Protein AF-U6DX39-F1 (afdb_monomer_lite)

InterPro domains:
  IPR004281 Interleukin-12 alpha [PF03039] (1-184)
  IPR009079 Four-helical cytokine-like, core [G3DSA:1.20.1250.10] (7-184)
  IPR009079 Four-helical cytokine-like, core [SSF47266] (7-184)
  IPR050676 Interleukin-12 [PTHR48485] (1-184)

Radius of gyration: 17.4 Å; chains: 1; bounding box: 38×33×53 Å

Sequence (184 aa):
QCLNHSQNLLRAVSSTLQKAQQTLELYSCTSEEIDHEDITKDKTSTVEACLPLELTMNESCLASREISLITNGSCLASRKASFMTTLCLSSIYEDLKMYQVEFKAMNAKLLMDPKRQIFLDQSMLTAIDDLLQALNFNSVTVPQTSSLEEPDFYKTKIKLCILLHAFRIRAVTIDRMMSYLNSS

Foldseek 3Di:
DLLVLLVLLLVLLVVQLVLLCVLVVVAQLDPVRADLDQPCPPPFPLVLLLDDPVRCPPVPRDDDDDDDDDDPQAVPPPPDQDSSNLSNLVRLLVSLVVLLVLLVVLQVLLVVPPVNSDHRDVSNSVSSVVSNVRRPDDDDDDDDDDPPDDDPNSVSSNVVSSSSVNVSVSSVSSSVSSVVSVVD

Organism: Neovison vison (NCBI:txid452646)

Secondary structure (DSSP, 8-state):
-HHHHHHHHHHHHHHHHHHHHHH-TTS--STTTS----TTTTT--HHHHT--GGG--SGGG----------TTSGGGSTT--HHHHHHHHHHHHHHHHHHHHHHHHHHHHHT-TT------HHHHHHHHHHHHHH-----------------HHHHHHHHHHHHHHHHHHHHHHHHHHHHHHH-

Structure (mmCIF, N/CA/C/O backbone):
data_AF-U6DX39-F1
#
_entry.id   AF-U6DX39-F1
#
loop_
_atom_site.group_PDB
_atom_site.id
_atom_site.type_symbol
_atom_site.label_atom_id
_atom_site.label_alt_id
_atom_site.label_comp_id
_atom_site.label_asym_id
_atom_site.label_entity_id
_atom_site.label_seq_id
_atom_site.pdbx_PDB_ins_code
_atom_site.Cartn_x
_atom_site.Cartn_y
_atom_site.Cartn_z
_atom_site.occupancy
_atom_site.B_iso_or_equiv
_atom_site.auth_seq_id
_atom_site.auth_comp_id
_atom_site.auth_asym_id
_atom_site.auth_atom_id
_atom_site.pdbx_PDB_model_num
ATOM 1 N N . GLN A 1 1 ? 18.066 -0.831 -6.770 1.00 77.69 1 GLN A N 1
ATOM 2 C CA . GLN A 1 1 ? 17.519 -0.071 -5.619 1.00 77.69 1 GLN A CA 1
ATOM 3 C C . GLN A 1 1 ? 15.997 -0.196 -5.540 1.00 77.69 1 GLN A C 1
ATOM 5 O O . GLN A 1 1 ? 15.510 -0.679 -4.528 1.00 77.69 1 GLN A O 1
ATOM 10 N N . CYS A 1 2 ? 15.251 0.128 -6.602 1.00 86.12 2 CYS A N 1
ATOM 11 C CA . CYS A 1 2 ? 13.779 0.094 -6.590 1.00 86.12 2 CYS A CA 1
ATOM 12 C C . CYS A 1 2 ? 13.160 -1.297 -6.388 1.00 86.12 2 CYS A C 1
ATOM 14 O O . CYS A 1 2 ? 12.155 -1.393 -5.698 1.00 86.12 2 CYS A O 1
ATOM 16 N N . LEU A 1 3 ? 13.807 -2.370 -6.866 1.00 91.00 3 LEU A N 1
ATOM 17 C CA . LEU A 1 3 ? 13.399 -3.748 -6.553 1.00 91.00 3 LEU A CA 1
ATOM 18 C C . LEU A 1 3 ? 13.409 -4.045 -5.044 1.00 91.00 3 LEU A C 1
ATOM 20 O O . LEU A 1 3 ? 12.490 -4.658 -4.520 1.00 91.00 3 LEU A O 1
ATOM 24 N N . ASN A 1 4 ? 14.423 -3.579 -4.310 1.00 94.31 4 ASN A N 1
ATOM 25 C CA . ASN A 1 4 ? 14.459 -3.789 -2.861 1.00 94.31 4 ASN A CA 1
ATOM 26 C C . ASN A 1 4 ? 13.310 -3.027 -2.174 1.00 94.31 4 ASN A C 1
ATOM 28 O O . ASN A 1 4 ? 12.633 -3.566 -1.305 1.00 94.31 4 ASN A O 1
ATOM 32 N N . HIS A 1 5 ? 13.044 -1.788 -2.605 1.00 95.56 5 HIS A N 1
ATOM 33 C CA . HIS A 1 5 ? 11.918 -1.008 -2.088 1.00 95.56 5 HIS A CA 1
ATOM 34 C C . HIS A 1 5 ? 10.557 -1.642 -2.432 1.00 95.56 5 HIS A C 1
ATOM 36 O O . HIS A 1 5 ? 9.702 -1.701 -1.553 1.00 95.56 5 HIS A O 1
ATOM 42 N N . SER A 1 6 ? 10.358 -2.189 -3.641 1.00 96.06 6 SER A N 1
ATOM 43 C CA . SER A 1 6 ? 9.110 -2.888 -3.998 1.00 96.06 6 SER A CA 1
ATOM 44 C C . SER A 1 6 ? 8.900 -4.163 -3.190 1.00 96.06 6 SER A C 1
ATOM 46 O O . SER A 1 6 ? 7.802 -4.387 -2.683 1.00 96.06 6 SER A O 1
ATOM 48 N N . GLN A 1 7 ? 9.953 -4.957 -2.988 1.00 97.31 7 GLN A N 1
ATOM 49 C CA . GLN A 1 7 ? 9.891 -6.165 -2.165 1.00 97.31 7 GLN A CA 1
ATOM 50 C C . GLN A 1 7 ? 9.591 -5.830 -0.702 1.00 97.31 7 GLN A C 1
ATOM 52 O O . GLN A 1 7 ? 8.797 -6.513 -0.050 1.00 97.31 7 GLN A O 1
ATOM 57 N N . ASN A 1 8 ? 10.199 -4.761 -0.180 1.00 97.88 8 ASN A N 1
ATOM 58 C CA . ASN A 1 8 ? 9.925 -4.275 1.169 1.00 97.88 8 ASN A CA 1
ATOM 59 C C . ASN A 1 8 ? 8.483 -3.774 1.305 1.00 97.88 8 ASN A C 1
ATOM 61 O O . ASN A 1 8 ? 7.823 -4.137 2.278 1.00 97.88 8 ASN A O 1
ATOM 65 N N . LEU A 1 9 ? 7.968 -3.032 0.318 1.00 98.19 9 LEU A N 1
ATOM 66 C CA . LEU A 1 9 ? 6.568 -2.609 0.274 1.00 98.19 9 LEU A CA 1
ATOM 67 C C . LEU A 1 9 ? 5.625 -3.815 0.274 1.00 98.19 9 LEU A C 1
ATOM 69 O O . LEU A 1 9 ? 4.744 -3.902 1.127 1.00 98.19 9 LEU A O 1
ATOM 73 N N . LEU A 1 10 ? 5.830 -4.779 -0.626 1.00 98.31 10 LEU A N 1
ATOM 74 C CA . LEU A 1 10 ? 4.989 -5.974 -0.715 1.00 98.31 10 LEU A CA 1
ATOM 75 C C . LEU A 1 10 ? 4.990 -6.772 0.597 1.00 98.31 10 LEU A C 1
ATOM 77 O O . LEU A 1 10 ? 3.934 -7.233 1.042 1.00 98.31 10 LEU A O 1
ATOM 81 N N . ARG A 1 11 ? 6.155 -6.906 1.244 1.00 98.31 11 ARG A N 1
ATOM 82 C CA . ARG A 1 11 ? 6.282 -7.570 2.549 1.00 98.31 11 ARG A CA 1
ATOM 83 C C . ARG A 1 11 ? 5.526 -6.811 3.639 1.00 98.31 11 ARG A C 1
ATOM 85 O O . ARG A 1 11 ? 4.756 -7.429 4.372 1.00 98.31 11 ARG A O 1
ATOM 92 N N . ALA A 1 12 ? 5.712 -5.495 3.731 1.00 98.12 12 ALA A N 1
ATOM 93 C CA . ALA A 1 12 ? 5.081 -4.661 4.752 1.00 98.12 12 ALA A CA 1
ATOM 94 C C . ALA A 1 12 ? 3.551 -4.636 4.611 1.00 98.12 12 ALA A C 1
ATOM 96 O O . ALA A 1 12 ? 2.833 -4.813 5.598 1.00 98.12 12 ALA A O 1
ATOM 97 N N . VAL A 1 13 ? 3.042 -4.510 3.382 1.00 97.31 13 VAL A N 1
ATOM 98 C CA . VAL A 1 13 ? 1.600 -4.557 3.096 1.00 97.31 13 VAL A CA 1
ATOM 99 C C . VAL A 1 13 ? 1.028 -5.934 3.415 1.00 97.31 13 VAL A C 1
ATOM 101 O O . VAL A 1 13 ? -0.006 -6.021 4.068 1.00 97.31 13 VAL A O 1
ATOM 104 N N . SER A 1 14 ? 1.711 -7.015 3.024 1.00 97.06 14 SER A N 1
ATOM 105 C CA . SER A 1 14 ? 1.247 -8.380 3.316 1.00 97.06 14 SER A CA 1
ATOM 106 C C . SER A 1 14 ? 1.187 -8.655 4.821 1.00 97.06 14 SER A C 1
ATOM 108 O O . SER A 1 14 ? 0.202 -9.213 5.296 1.00 97.06 14 SER A O 1
ATOM 110 N N . SER A 1 15 ? 2.196 -8.212 5.578 1.00 96.81 15 SER A N 1
ATOM 111 C CA . SER A 1 15 ? 2.219 -8.314 7.044 1.00 96.81 15 SER A CA 1
ATOM 112 C C . SER A 1 15 ? 1.091 -7.503 7.691 1.00 96.81 15 SER A C 1
ATOM 114 O O . SER A 1 15 ? 0.379 -7.995 8.567 1.00 96.81 15 SER A O 1
ATOM 116 N N . THR A 1 16 ? 0.876 -6.271 7.221 1.00 96.19 16 THR A N 1
ATOM 117 C CA . THR A 1 16 ? -0.186 -5.390 7.733 1.00 96.19 16 THR A CA 1
ATOM 118 C C . THR A 1 16 ? -1.572 -5.959 7.441 1.00 96.19 16 THR A C 1
ATOM 120 O O . THR A 1 16 ? -2.429 -5.963 8.324 1.00 96.19 16 THR A O 1
ATOM 123 N N . LEU A 1 17 ? -1.785 -6.492 6.234 1.00 94.94 17 LEU A N 1
ATOM 124 C CA . LEU A 1 17 ? -3.028 -7.158 5.855 1.00 94.94 17 LEU A CA 1
ATOM 125 C C . LEU A 1 17 ? -3.289 -8.393 6.719 1.00 94.94 17 LEU A C 1
ATOM 127 O O . LEU A 1 17 ? -4.384 -8.536 7.254 1.00 94.94 17 LEU A O 1
ATOM 131 N N . GLN A 1 18 ? -2.281 -9.244 6.917 1.00 94.31 18 GLN A N 1
ATOM 132 C CA . GLN A 1 18 ? -2.411 -10.425 7.771 1.00 94.31 18 GLN A CA 1
ATOM 133 C C . GLN A 1 18 ? -2.797 -10.040 9.205 1.00 94.31 18 GLN A C 1
ATOM 135 O O . GLN A 1 18 ? -3.714 -10.624 9.783 1.00 94.31 18 GLN A O 1
ATOM 140 N N . LYS A 1 19 ? -2.146 -9.017 9.769 1.00 94.19 19 LYS A N 1
ATOM 141 C CA . LYS A 1 19 ? -2.484 -8.494 11.098 1.00 94.19 19 LYS A CA 1
ATOM 142 C C . LYS A 1 19 ? -3.912 -7.952 11.149 1.00 94.19 19 LYS A C 1
ATOM 144 O O . LYS A 1 19 ? -4.609 -8.178 12.138 1.00 94.19 19 LYS A O 1
ATOM 149 N N . ALA A 1 20 ? -4.354 -7.253 10.103 1.00 93.19 20 ALA A N 1
ATOM 150 C CA . ALA A 1 20 ? -5.719 -6.750 10.007 1.00 93.19 20 ALA A CA 1
ATOM 151 C C . ALA A 1 20 ? -6.743 -7.885 10.004 1.00 93.19 20 ALA A C 1
ATOM 153 O O . ALA A 1 20 ? -7.672 -7.844 10.803 1.00 93.19 20 ALA A O 1
ATOM 154 N N . GLN A 1 21 ? -6.523 -8.931 9.210 1.00 91.50 21 GLN A N 1
ATOM 155 C CA . GLN A 1 21 ? -7.396 -10.108 9.164 1.00 91.50 21 GLN A CA 1
ATOM 156 C C . GLN A 1 21 ? -7.505 -10.811 10.523 1.00 91.50 21 GLN A C 1
ATOM 158 O O . GLN A 1 21 ? -8.601 -11.165 10.938 1.00 91.50 21 GLN A O 1
ATOM 163 N N . GLN A 1 22 ? -6.388 -10.957 11.240 1.00 91.31 22 GLN A N 1
ATOM 164 C CA . GLN A 1 22 ? -6.351 -11.589 12.567 1.00 91.31 22 GLN A CA 1
ATOM 165 C C . GLN A 1 22 ? -6.981 -10.736 13.672 1.00 91.31 22 GLN A C 1
ATOM 167 O O . GLN A 1 22 ? -7.444 -11.255 14.678 1.00 91.31 22 GLN A O 1
ATOM 172 N N . THR A 1 23 ? -6.943 -9.411 13.537 1.00 91.62 23 THR A N 1
ATOM 173 C CA . THR A 1 23 ? -7.378 -8.504 14.612 1.00 91.62 23 THR A CA 1
ATOM 174 C C . THR A 1 23 ? -8.805 -8.001 14.401 1.00 91.62 23 THR A C 1
ATOM 176 O O . THR A 1 23 ? -9.485 -7.604 15.347 1.00 91.62 23 THR A O 1
ATOM 179 N N . LEU A 1 24 ? -9.268 -8.008 13.152 1.00 89.94 24 LEU A N 1
ATOM 180 C CA . LEU A 1 24 ? -10.585 -7.551 12.737 1.00 89.94 24 LEU A CA 1
ATOM 181 C C . LEU A 1 24 ? -11.479 -8.726 12.316 1.00 89.94 24 LEU A C 1
ATOM 183 O O . LEU A 1 24 ? -12.304 -8.549 11.439 1.00 89.94 24 LEU A O 1
ATOM 187 N N . GLU A 1 25 ? -11.364 -9.899 12.945 1.00 81.69 25 GLU A N 1
ATOM 188 C CA . GLU A 1 25 ? -12.112 -11.121 12.571 1.00 81.69 25 GLU A CA 1
ATOM 189 C C . GLU A 1 25 ? -13.640 -10.935 12.489 1.00 81.69 25 GLU A C 1
ATOM 191 O O . GLU A 1 25 ? -14.305 -11.573 11.682 1.00 81.69 25 GLU A O 1
ATOM 196 N N . LEU A 1 26 ? -14.206 -10.047 13.314 1.00 82.88 26 LEU A N 1
ATOM 197 C CA . LEU A 1 26 ? -15.645 -9.732 13.328 1.00 82.88 26 LEU A CA 1
ATOM 198 C C . LEU A 1 26 ? -16.065 -8.703 12.266 1.00 82.88 26 LEU A C 1
ATOM 200 O O . LEU A 1 26 ? -17.238 -8.347 12.170 1.00 82.88 26 LEU A O 1
ATOM 204 N N . TYR A 1 27 ? -15.103 -8.176 11.522 1.00 79.88 27 TYR A N 1
ATOM 205 C CA . TYR A 1 27 ? -15.296 -7.266 10.408 1.00 79.88 27 TYR A CA 1
ATOM 206 C C . TYR A 1 27 ? -15.015 -8.086 9.151 1.00 79.88 27 TYR A C 1
ATOM 208 O O . TYR A 1 27 ? -14.027 -8.811 9.128 1.00 79.88 27 TYR A O 1
ATOM 216 N N . SER A 1 28 ? -15.858 -7.991 8.123 1.00 76.06 28 SER A N 1
ATOM 217 C CA . SER A 1 28 ? -15.722 -8.729 6.857 1.00 76.06 28 SER A CA 1
ATOM 218 C C . SER A 1 28 ? -14.410 -8.390 6.138 1.00 76.06 28 SER A C 1
ATOM 220 O O . SER A 1 28 ? -14.376 -7.567 5.231 1.00 76.06 28 SER A O 1
ATOM 222 N N . CYS A 1 29 ? -13.303 -8.959 6.619 1.00 77.69 29 CYS A N 1
ATOM 223 C CA . CYS A 1 29 ? -11.930 -8.651 6.226 1.00 77.69 29 CYS A CA 1
ATOM 224 C C . CYS A 1 29 ? -11.329 -9.773 5.345 1.00 77.69 29 CYS A C 1
ATOM 226 O O . CYS A 1 29 ? -10.147 -9.745 4.974 1.00 77.69 29 CYS A O 1
ATOM 228 N N . THR A 1 30 ? -12.125 -10.804 5.053 1.00 74.38 30 THR A N 1
ATOM 229 C CA . THR A 1 30 ? -11.752 -11.956 4.228 1.00 74.38 30 THR A CA 1
ATOM 230 C C . THR A 1 30 ? -11.791 -11.591 2.745 1.00 74.38 30 THR A C 1
ATOM 232 O O . THR A 1 30 ? -12.437 -10.623 2.348 1.00 74.38 30 THR A O 1
ATOM 235 N N . SER A 1 31 ? -11.052 -12.331 1.914 1.00 68.00 31 SER A N 1
ATOM 236 C CA . SER A 1 31 ? -10.992 -12.017 0.481 1.00 68.00 31 SER A CA 1
ATOM 237 C C . SER A 1 31 ? -12.330 -12.262 -0.216 1.00 68.00 31 SER A C 1
ATOM 239 O O . SER A 1 31 ? -12.581 -11.647 -1.242 1.00 68.00 31 SER A O 1
ATOM 241 N N . GLU A 1 32 ? -13.160 -13.165 0.306 1.00 63.91 32 GLU A N 1
ATOM 242 C CA . GLU A 1 32 ? -14.451 -13.523 -0.278 1.00 63.91 32 GLU A CA 1
ATOM 243 C C . GLU A 1 32 ? -15.571 -12.531 0.070 1.00 63.91 32 GLU A C 1
ATOM 245 O O . GLU A 1 32 ? -16.532 -12.407 -0.686 1.00 63.91 32 GLU A O 1
ATOM 250 N N . GLU A 1 33 ? -15.467 -11.831 1.203 1.00 60.22 33 GLU A N 1
ATOM 251 C CA . GLU A 1 33 ? -16.525 -10.942 1.712 1.00 60.22 33 GLU A CA 1
ATOM 252 C C . GLU A 1 33 ? -16.286 -9.458 1.395 1.00 60.22 33 GLU A C 1
ATOM 254 O O . GLU A 1 33 ? -17.178 -8.629 1.578 1.00 60.22 33 GLU A O 1
ATOM 259 N N . ILE A 1 34 ? -15.083 -9.109 0.939 1.00 67.50 34 ILE A N 1
ATOM 260 C CA . ILE A 1 34 ? -14.686 -7.738 0.626 1.00 67.50 34 ILE A CA 1
ATOM 261 C C . ILE A 1 34 ? -15.008 -7.400 -0.826 1.00 67.50 34 ILE A C 1
ATOM 263 O O . ILE A 1 34 ? -14.557 -8.077 -1.748 1.00 67.50 34 ILE A O 1
ATOM 267 N N . ASP A 1 35 ? -15.688 -6.272 -1.034 1.00 71.38 35 ASP A N 1
ATOM 268 C CA . ASP A 1 35 ? -15.694 -5.619 -2.341 1.00 71.38 35 ASP A CA 1
ATOM 269 C C . ASP A 1 35 ? -14.287 -5.076 -2.631 1.00 71.38 35 ASP A C 1
ATOM 271 O O . ASP A 1 35 ? -13.758 -4.251 -1.879 1.00 71.38 35 ASP A O 1
ATOM 275 N N . HIS A 1 36 ? -13.643 -5.577 -3.685 1.00 68.31 36 HIS A N 1
ATOM 276 C CA . HIS A 1 36 ? -12.291 -5.182 -4.081 1.00 68.31 36 HIS A CA 1
ATOM 277 C C . HIS A 1 36 ? -12.309 -3.819 -4.788 1.00 68.31 36 HIS A C 1
ATOM 279 O O . HIS A 1 36 ? -11.982 -3.706 -5.972 1.00 68.31 36 HIS A O 1
ATOM 285 N N . GLU A 1 37 ? -12.700 -2.777 -4.054 1.00 78.06 37 GLU A N 1
ATOM 286 C CA . GLU A 1 37 ? -12.727 -1.412 -4.563 1.00 78.06 37 GLU A CA 1
ATOM 287 C C . GLU A 1 37 ? -11.299 -0.928 -4.840 1.00 78.06 37 GLU A C 1
ATOM 289 O O . GLU A 1 37 ? -10.471 -0.750 -3.943 1.00 78.06 37 GLU A O 1
ATOM 294 N N . ASP A 1 38 ? -11.014 -0.702 -6.118 1.00 78.25 38 ASP A N 1
ATOM 295 C CA . ASP A 1 38 ? -9.755 -0.140 -6.568 1.00 78.25 38 ASP A CA 1
ATOM 296 C C . ASP A 1 38 ? -9.883 1.376 -6.715 1.00 78.25 38 ASP A C 1
ATOM 298 O O . ASP A 1 38 ? -10.436 1.891 -7.688 1.00 78.25 38 ASP A O 1
ATOM 302 N N . ILE A 1 39 ? -9.331 2.107 -5.745 1.00 82.69 39 ILE A N 1
ATOM 303 C CA . ILE A 1 39 ? -9.412 3.575 -5.684 1.00 82.69 39 ILE A CA 1
ATOM 304 C C . ILE A 1 39 ? -8.718 4.294 -6.853 1.00 82.69 39 ILE A C 1
ATOM 306 O O . ILE A 1 39 ? -8.837 5.523 -6.968 1.00 82.69 39 ILE A O 1
ATOM 310 N N . THR A 1 40 ? -7.993 3.547 -7.695 1.00 82.25 40 THR A N 1
ATOM 311 C CA . THR A 1 40 ? -7.247 4.052 -8.851 1.00 82.25 40 THR A CA 1
ATOM 312 C C . THR A 1 40 ? -7.878 3.699 -10.204 1.00 82.25 40 THR A C 1
ATOM 314 O O . THR A 1 40 ? -7.423 4.235 -11.212 1.00 82.25 40 THR A O 1
ATOM 317 N N . LYS A 1 41 ? -8.966 2.908 -10.230 1.00 74.88 41 LYS A N 1
ATOM 318 C CA . LYS A 1 41 ? -9.602 2.304 -11.423 1.00 74.88 41 LYS A CA 1
ATOM 319 C C . LYS A 1 41 ? -9.821 3.243 -12.619 1.00 74.88 41 LYS A C 1
ATOM 321 O O . LYS A 1 41 ? -9.680 2.798 -13.751 1.00 74.88 41 LYS A O 1
ATOM 326 N N . ASP A 1 42 ? -10.098 4.524 -12.368 1.00 76.94 42 ASP A N 1
ATOM 327 C CA . ASP A 1 42 ? -10.329 5.550 -13.403 1.00 76.94 42 ASP A CA 1
ATOM 328 C C . ASP A 1 42 ? -9.366 6.750 -13.302 1.00 76.94 42 ASP A C 1
ATOM 330 O O . ASP A 1 42 ? -9.547 7.777 -13.958 1.00 76.94 42 ASP A O 1
ATOM 334 N N . LYS A 1 43 ? -8.357 6.659 -12.431 1.00 76.25 43 LYS A N 1
ATOM 335 C CA . LYS A 1 43 ? -7.404 7.747 -12.147 1.00 76.25 43 LYS A CA 1
ATOM 336 C C . LYS A 1 43 ? -6.021 7.463 -12.710 1.00 76.25 43 LYS A C 1
ATOM 338 O O . LYS A 1 43 ? -5.297 8.402 -13.032 1.00 76.25 43 LYS A O 1
ATOM 343 N N . THR A 1 44 ? -5.658 6.190 -12.827 1.00 79.56 44 THR A N 1
ATOM 344 C CA . THR A 1 44 ? -4.387 5.743 -13.394 1.00 79.56 44 THR A CA 1
ATOM 345 C C . THR A 1 44 ? -4.607 4.518 -14.266 1.00 79.56 44 THR A C 1
ATOM 347 O O . THR A 1 44 ? -5.415 3.640 -13.969 1.00 79.56 44 THR A O 1
ATOM 350 N N . SER A 1 45 ? -3.826 4.423 -15.336 1.00 78.88 45 SER A N 1
ATOM 351 C CA . SER A 1 45 ? -3.832 3.264 -16.229 1.00 78.88 45 SER A CA 1
ATOM 352 C C . SER A 1 45 ? -2.701 2.292 -15.888 1.00 78.88 45 SER A C 1
ATOM 354 O O . SER A 1 45 ? -2.134 1.683 -16.784 1.00 78.88 45 SER A O 1
ATOM 356 N N . THR A 1 46 ? -2.325 2.131 -14.611 1.00 83.31 46 THR A N 1
ATOM 357 C CA . THR A 1 46 ? -1.126 1.359 -14.213 1.00 83.31 46 THR A CA 1
ATOM 358 C C . THR A 1 46 ? -1.122 -0.070 -14.759 1.00 83.31 46 THR A C 1
ATOM 360 O O . THR A 1 46 ? -0.074 -0.569 -15.153 1.00 83.31 46 THR A O 1
ATOM 363 N N . VAL A 1 47 ? -2.284 -0.731 -14.834 1.00 81.44 47 VAL A N 1
ATOM 364 C CA . VAL A 1 47 ? -2.391 -2.091 -15.406 1.00 81.44 47 VAL A CA 1
ATOM 365 C C . VAL A 1 47 ? -2.008 -2.116 -16.886 1.00 81.44 47 VAL A C 1
ATOM 367 O O . VAL A 1 47 ? -1.281 -3.005 -17.314 1.00 81.44 47 VAL A O 1
ATOM 370 N N . GLU A 1 48 ? -2.489 -1.139 -17.651 1.00 80.62 48 GLU A N 1
ATOM 371 C CA . GLU A 1 48 ? -2.228 -1.002 -19.086 1.00 80.62 48 GLU A CA 1
ATOM 372 C C . GLU A 1 48 ? -0.789 -0.534 -19.335 1.00 80.62 48 GLU A C 1
ATOM 374 O O . GLU A 1 48 ? -0.057 -1.133 -20.119 1.00 80.62 48 GLU A O 1
ATOM 379 N N . ALA A 1 49 ? -0.350 0.491 -18.601 1.00 80.50 49 ALA A N 1
ATOM 380 C CA . ALA A 1 49 ? 0.955 1.115 -18.762 1.00 80.50 49 ALA A CA 1
ATOM 381 C C . ALA A 1 49 ? 2.116 0.178 -18.404 1.00 80.50 49 ALA A C 1
ATOM 383 O O . ALA A 1 49 ? 3.190 0.290 -18.989 1.00 80.50 49 ALA A O 1
ATOM 384 N N . CYS A 1 50 ? 1.918 -0.733 -17.447 1.00 83.81 50 CYS A N 1
ATOM 385 C CA . CYS A 1 50 ? 2.955 -1.636 -16.944 1.00 83.81 50 CYS A CA 1
ATOM 386 C C . CYS A 1 50 ? 2.971 -3.018 -17.604 1.00 83.81 50 CYS A C 1
ATOM 388 O O . CYS A 1 50 ? 3.633 -3.925 -17.094 1.00 83.81 50 CYS A O 1
ATOM 390 N N . LEU A 1 51 ? 2.259 -3.205 -18.717 1.00 81.12 51 LEU A N 1
ATOM 391 C CA . LEU A 1 51 ? 2.320 -4.454 -19.467 1.00 81.12 51 LEU A CA 1
ATOM 392 C C . LEU A 1 51 ? 3.701 -4.587 -20.154 1.00 81.12 51 LEU A C 1
ATOM 394 O O . LEU A 1 51 ? 4.105 -3.669 -20.872 1.00 81.12 51 LEU A O 1
ATOM 398 N N . PRO A 1 52 ? 4.444 -5.696 -19.949 1.00 73.94 52 PRO A N 1
ATOM 399 C CA . PRO A 1 52 ? 5.720 -5.935 -20.624 1.00 73.94 52 PRO A CA 1
ATOM 400 C C . PRO A 1 52 ? 5.604 -5.867 -22.149 1.00 73.94 52 PRO A C 1
ATOM 402 O O . PRO A 1 52 ? 4.608 -6.309 -22.722 1.00 73.94 52 PRO A O 1
ATOM 405 N N . LEU A 1 53 ? 6.653 -5.365 -22.805 1.00 69.00 53 LEU A N 1
ATOM 406 C CA . LEU A 1 53 ? 6.683 -5.135 -24.255 1.00 69.00 53 LEU A CA 1
ATOM 407 C C . LEU A 1 53 ? 6.479 -6.429 -25.062 1.00 69.00 53 LEU A C 1
ATOM 409 O O . LEU A 1 53 ? 5.857 -6.424 -26.123 1.00 69.00 53 LEU A O 1
ATOM 413 N N . GLU A 1 54 ? 6.951 -7.560 -24.538 1.00 68.62 54 GLU A N 1
ATOM 414 C CA . GLU A 1 54 ? 6.773 -8.890 -25.128 1.00 68.62 54 GLU A CA 1
ATOM 415 C C . GLU A 1 54 ? 5.300 -9.317 -25.163 1.00 68.62 54 GLU A C 1
ATOM 417 O O . GLU A 1 54 ? 4.911 -10.139 -25.990 1.00 68.62 54 GLU A O 1
ATOM 422 N N . LEU A 1 55 ? 4.473 -8.754 -24.279 1.00 68.94 55 LEU A N 1
ATOM 423 C CA . LEU A 1 55 ? 3.038 -9.022 -24.190 1.00 68.94 55 LEU A CA 1
ATOM 424 C C . LEU A 1 55 ? 2.195 -7.975 -24.938 1.00 68.94 55 LEU A C 1
ATOM 426 O O . LEU A 1 55 ? 1.017 -8.220 -25.185 1.00 68.94 55 LEU A O 1
ATOM 430 N N . THR A 1 56 ? 2.781 -6.840 -25.344 1.00 61.00 56 THR A N 1
ATOM 431 C CA . THR A 1 56 ? 2.101 -5.757 -26.085 1.00 61.00 56 THR A CA 1
ATOM 432 C C . THR A 1 56 ? 2.213 -5.889 -27.609 1.00 61.00 56 THR A C 1
ATOM 434 O O . THR A 1 56 ? 1.900 -4.938 -28.317 1.00 61.00 56 THR A O 1
ATOM 437 N N . MET A 1 57 ? 2.655 -7.037 -28.147 1.00 55.47 57 MET A N 1
ATOM 438 C CA . MET A 1 57 ? 2.898 -7.231 -29.593 1.00 55.47 57 MET A CA 1
ATOM 439 C C . MET A 1 57 ? 1.672 -7.005 -30.500 1.00 55.47 57 MET A C 1
ATOM 441 O O . MET A 1 57 ? 1.831 -6.875 -31.710 1.00 55.47 57 MET A O 1
ATOM 445 N N . ASN A 1 58 ? 0.470 -6.907 -29.930 1.00 53.72 58 ASN A N 1
ATOM 446 C CA . ASN A 1 58 ? -0.713 -6.397 -30.612 1.00 53.72 58 ASN A CA 1
ATOM 447 C C . ASN A 1 58 ? -1.042 -5.013 -30.035 1.00 53.72 58 ASN A C 1
ATOM 449 O O . ASN A 1 58 ? -1.585 -4.916 -28.938 1.00 53.72 58 ASN A O 1
ATOM 453 N N . GLU A 1 59 ? -0.734 -3.953 -30.783 1.00 52.56 59 GLU A N 1
ATOM 454 C CA . GLU A 1 59 ? -0.896 -2.526 -30.436 1.00 52.56 59 GLU A CA 1
ATOM 455 C C . GLU A 1 59 ? -2.349 -2.085 -30.120 1.00 52.56 59 GLU A C 1
ATOM 457 O O . GLU A 1 59 ? -2.636 -0.894 -30.034 1.00 52.56 59 GLU A O 1
ATOM 462 N N . SER A 1 60 ? -3.298 -3.008 -29.920 1.00 55.41 60 SER A N 1
ATOM 463 C CA . SER A 1 60 ? -4.718 -2.690 -29.725 1.00 55.41 60 SER A CA 1
ATOM 464 C C . SER A 1 60 ? -5.036 -2.013 -28.391 1.00 55.41 60 SER A C 1
ATOM 466 O O . SER A 1 60 ? -6.139 -1.500 -28.232 1.00 55.41 60 SER A O 1
ATOM 468 N N . CYS A 1 61 ? -4.112 -2.048 -27.429 1.00 55.00 61 CYS A N 1
ATOM 469 C CA . CYS A 1 61 ? -4.339 -1.559 -26.069 1.00 55.00 61 CYS A CA 1
ATOM 470 C C . CYS A 1 61 ? -3.624 -0.241 -25.745 1.00 55.00 61 CYS A C 1
ATOM 472 O O . CYS A 1 61 ? -3.619 0.111 -24.579 1.00 55.00 61 CYS A O 1
ATOM 474 N N . LEU A 1 62 ? -2.996 0.467 -26.697 1.00 50.53 62 LEU A N 1
ATOM 475 C CA . LEU A 1 62 ? -2.195 1.662 -26.382 1.00 50.53 62 LEU A CA 1
ATOM 476 C C . LEU A 1 62 ? -2.732 2.923 -27.068 1.00 50.53 62 LEU A C 1
ATOM 478 O O . LEU A 1 62 ? -2.514 3.140 -28.258 1.00 50.53 62 LEU A O 1
ATOM 482 N N . ALA A 1 63 ? -3.379 3.805 -26.302 1.00 42.12 63 ALA A N 1
ATOM 483 C CA . ALA A 1 63 ? -3.626 5.181 -26.729 1.00 42.12 63 ALA A CA 1
ATOM 484 C C . ALA A 1 63 ? -2.398 6.045 -26.393 1.00 42.12 63 ALA A C 1
ATOM 486 O O . ALA A 1 63 ? -2.105 6.330 -25.232 1.00 42.12 63 ALA A O 1
ATOM 487 N N . SER A 1 64 ? -1.648 6.452 -27.418 1.00 40.56 64 SER A N 1
ATOM 488 C CA . SER A 1 64 ? -0.427 7.253 -27.285 1.00 40.56 64 SER A CA 1
ATOM 489 C C . SER A 1 64 ? -0.691 8.598 -26.593 1.00 40.56 64 SER A C 1
ATOM 491 O O . SER A 1 64 ? -1.366 9.466 -27.147 1.00 40.56 64 SER A O 1
ATOM 493 N N . ARG A 1 65 ? -0.110 8.819 -25.407 1.00 40.91 65 ARG A N 1
ATOM 494 C CA . ARG A 1 65 ? -0.024 10.152 -24.790 1.00 40.91 65 ARG A CA 1
ATOM 495 C C . ARG A 1 65 ? 1.365 10.392 -24.212 1.00 40.91 65 ARG A C 1
ATOM 497 O O . ARG A 1 65 ? 1.721 9.801 -23.201 1.00 40.91 65 ARG A O 1
ATOM 504 N N . GLU A 1 66 ? 2.135 11.262 -24.864 1.00 39.75 66 GLU A N 1
ATOM 505 C CA . GLU A 1 66 ? 3.493 11.640 -24.456 1.00 39.75 66 GLU A CA 1
ATOM 506 C C . GLU A 1 66 ? 3.526 12.334 -23.085 1.00 39.75 66 GLU A C 1
ATOM 508 O O . GLU A 1 66 ? 2.854 13.343 -22.873 1.00 39.75 66 GLU A O 1
ATOM 513 N N . ILE A 1 67 ? 4.368 11.830 -22.176 1.00 43.38 67 ILE A N 1
ATOM 514 C CA . ILE A 1 67 ? 4.851 12.562 -21.000 1.00 43.38 67 ILE A CA 1
ATOM 515 C C . ILE A 1 67 ? 6.371 12.376 -20.938 1.00 43.38 67 ILE A C 1
ATOM 517 O O . ILE A 1 67 ? 6.870 11.262 -20.791 1.00 43.38 67 ILE A O 1
ATOM 521 N N . SER A 1 68 ? 7.116 13.471 -21.069 1.00 37.00 68 SER A N 1
ATOM 522 C CA . SER A 1 68 ? 8.573 13.510 -20.958 1.00 37.00 68 SER A CA 1
ATOM 523 C C . SER A 1 68 ? 8.975 13.992 -19.562 1.00 37.00 68 SER A C 1
ATOM 525 O O . SER A 1 68 ? 8.819 15.161 -19.222 1.00 37.00 68 SER A O 1
ATOM 527 N N . LEU A 1 69 ? 9.509 13.088 -18.735 1.00 46.28 69 LEU A N 1
ATOM 528 C CA . LEU A 1 69 ? 10.086 13.421 -17.430 1.00 46.28 69 LEU A CA 1
ATOM 529 C C . LEU A 1 69 ? 11.445 12.728 -17.296 1.00 46.28 69 LEU A C 1
ATOM 531 O O . LEU A 1 69 ? 11.529 11.504 -17.244 1.00 46.28 69 LEU A O 1
ATOM 535 N N . ILE A 1 70 ? 12.516 13.524 -17.268 1.00 39.94 70 ILE A N 1
ATOM 536 C CA . ILE A 1 70 ? 13.875 13.063 -16.973 1.00 39.94 70 ILE A CA 1
ATOM 537 C C . ILE A 1 70 ? 14.235 13.604 -15.590 1.00 39.94 70 ILE A C 1
ATOM 539 O O . ILE A 1 70 ? 14.534 14.790 -15.452 1.00 39.94 70 ILE A O 1
ATOM 543 N N . THR A 1 71 ? 14.225 12.739 -14.574 1.00 48.34 71 THR A N 1
ATOM 544 C CA . THR A 1 71 ? 14.766 13.063 -13.245 1.00 48.34 71 THR A CA 1
ATOM 545 C C . THR A 1 71 ? 15.977 12.176 -12.955 1.00 48.34 71 THR A C 1
ATOM 547 O O . THR A 1 71 ? 15.862 10.949 -12.876 1.00 48.34 71 THR A O 1
ATOM 550 N N . ASN A 1 72 ? 17.151 12.795 -12.794 1.00 43.12 72 ASN A N 1
ATOM 551 C CA . ASN A 1 72 ? 18.395 12.104 -12.442 1.00 43.12 72 ASN A CA 1
ATOM 552 C C . ASN A 1 72 ? 18.296 11.492 -11.029 1.00 43.12 72 ASN A C 1
ATOM 554 O O . ASN A 1 72 ? 17.826 12.147 -10.102 1.00 43.12 72 ASN A O 1
ATOM 558 N N . GLY A 1 73 ? 18.740 10.238 -10.867 1.00 52.19 73 GLY A N 1
ATOM 559 C CA . GLY A 1 73 ? 18.700 9.501 -9.590 1.00 52.19 73 GLY A CA 1
ATOM 560 C C . GLY A 1 73 ? 17.428 8.676 -9.333 1.00 52.19 73 GLY A C 1
ATOM 561 O O . GLY A 1 73 ? 17.281 8.129 -8.246 1.00 52.19 73 GLY A O 1
ATOM 562 N N . SER A 1 74 ? 16.523 8.579 -10.310 1.00 64.56 74 SER A N 1
ATOM 563 C CA . SER A 1 74 ? 15.316 7.739 -10.259 1.00 64.56 74 SER A CA 1
ATOM 564 C C . SER A 1 74 ? 15.586 6.288 -10.696 1.00 64.56 74 SER A C 1
ATOM 566 O O . SER A 1 74 ? 16.633 5.978 -11.277 1.00 64.56 74 SER A O 1
ATOM 568 N N . CYS A 1 75 ? 14.601 5.398 -10.518 1.00 62.50 75 CYS A N 1
ATOM 569 C CA . CYS A 1 75 ? 14.586 4.042 -11.096 1.00 62.50 75 CYS A CA 1
ATOM 570 C C . CYS A 1 75 ? 14.846 3.996 -12.622 1.00 62.50 75 CYS A C 1
ATOM 572 O O . CYS A 1 75 ? 15.107 2.924 -13.164 1.00 62.50 75 CYS A O 1
ATOM 574 N N . LEU A 1 76 ? 14.793 5.143 -13.313 1.00 59.00 76 LEU A N 1
ATOM 575 C CA . LEU A 1 76 ? 15.037 5.304 -14.749 1.00 59.00 76 LEU A CA 1
ATOM 576 C C . LEU A 1 76 ? 16.525 5.298 -15.138 1.00 59.00 76 LEU A C 1
ATOM 578 O O . LEU A 1 76 ? 16.827 5.344 -16.325 1.00 59.00 76 LEU A O 1
ATOM 582 N N . ALA A 1 77 ? 17.465 5.227 -14.187 1.00 53.09 77 ALA A N 1
ATOM 583 C CA . ALA A 1 77 ? 18.906 5.230 -14.480 1.00 53.09 77 ALA A CA 1
ATOM 584 C C . ALA A 1 77 ? 19.413 3.984 -15.250 1.00 53.09 77 ALA A C 1
ATOM 586 O O . ALA A 1 77 ? 20.604 3.896 -15.559 1.00 53.09 77 ALA A O 1
ATOM 587 N N . SER A 1 78 ? 18.538 3.023 -15.576 1.00 51.03 78 SER A N 1
ATOM 588 C CA . SER A 1 78 ? 18.865 1.941 -16.509 1.00 51.03 78 SER A CA 1
ATOM 589 C C . SER A 1 78 ? 19.067 2.499 -17.922 1.00 51.03 78 SER A C 1
ATOM 591 O O . SER A 1 78 ? 18.336 3.373 -18.383 1.00 51.03 78 SER A O 1
ATOM 593 N N . ARG A 1 79 ? 20.088 2.000 -18.626 1.00 46.25 79 ARG A N 1
ATOM 594 C CA . ARG A 1 79 ? 20.740 2.627 -19.794 1.00 46.25 79 ARG A CA 1
ATOM 595 C C . ARG A 1 79 ? 19.852 2.761 -21.055 1.00 46.25 79 ARG A C 1
ATOM 597 O O . ARG A 1 79 ? 20.367 3.178 -22.085 1.00 46.25 79 ARG A O 1
ATOM 604 N N . LYS A 1 80 ? 18.552 2.442 -20.985 1.00 50.34 80 LYS A N 1
ATOM 605 C CA . LYS A 1 80 ? 17.494 2.653 -21.999 1.00 50.34 80 LYS A CA 1
ATOM 606 C C . LYS A 1 80 ? 16.107 2.410 -21.361 1.00 50.34 80 LYS A C 1
ATOM 608 O O . LYS A 1 80 ? 15.490 1.377 -21.596 1.00 50.34 80 LYS A O 1
ATOM 613 N N . ALA A 1 81 ? 15.599 3.329 -20.538 1.00 55.03 81 ALA A N 1
ATOM 614 C CA . ALA A 1 81 ? 14.185 3.266 -20.151 1.00 55.03 81 ALA A CA 1
ATOM 615 C C . ALA A 1 81 ? 13.319 3.610 -21.378 1.00 55.03 81 ALA A C 1
ATOM 617 O O . ALA A 1 81 ? 13.442 4.696 -21.944 1.00 55.03 81 ALA A O 1
ATOM 618 N N . SER A 1 82 ? 12.495 2.663 -21.834 1.00 66.25 82 SER A N 1
ATOM 619 C CA . SER A 1 82 ? 11.569 2.898 -22.946 1.00 66.25 82 SER A CA 1
ATOM 620 C C . SER A 1 82 ? 10.473 3.889 -22.537 1.00 66.25 82 SER A C 1
ATOM 622 O O . SER A 1 82 ? 10.182 4.045 -21.351 1.00 66.25 82 SER A O 1
ATOM 624 N N . PHE A 1 83 ? 9.816 4.526 -23.508 1.00 68.19 83 PHE A N 1
ATOM 625 C CA . PHE A 1 83 ? 8.655 5.384 -23.250 1.00 68.19 83 PHE A CA 1
ATOM 626 C C . PHE A 1 83 ? 7.578 4.678 -22.398 1.00 68.19 83 PHE A C 1
ATOM 628 O O . PHE A 1 83 ? 7.072 5.249 -21.432 1.00 68.19 83 PHE A O 1
ATOM 635 N N . MET A 1 84 ? 7.317 3.399 -22.692 1.00 70.56 84 MET A N 1
ATOM 636 C CA . MET A 1 84 ? 6.395 2.544 -21.935 1.00 70.56 84 MET A CA 1
ATOM 637 C C . MET A 1 84 ? 6.833 2.363 -20.478 1.00 70.56 84 MET A C 1
ATOM 639 O O . MET A 1 84 ? 6.024 2.445 -19.557 1.00 70.56 84 MET A O 1
ATOM 643 N N . THR A 1 85 ? 8.137 2.197 -20.248 1.00 78.81 85 THR A N 1
ATOM 644 C CA . THR A 1 85 ? 8.704 2.107 -18.899 1.00 78.81 85 THR A CA 1
ATOM 645 C C . THR A 1 85 ? 8.459 3.392 -18.108 1.00 78.81 85 THR A C 1
ATOM 647 O O . THR A 1 85 ? 8.052 3.326 -16.950 1.00 78.81 85 THR A O 1
ATOM 650 N N . THR A 1 86 ? 8.653 4.560 -18.724 1.00 79.81 86 THR A N 1
ATOM 651 C CA . THR A 1 86 ? 8.402 5.855 -18.073 1.00 79.81 86 THR A CA 1
ATOM 652 C C . THR A 1 86 ? 6.924 6.041 -17.730 1.00 79.81 86 THR A C 1
ATOM 654 O O . THR A 1 86 ? 6.613 6.450 -16.611 1.00 79.81 86 THR A O 1
ATOM 657 N N . LEU A 1 87 ? 6.010 5.691 -18.644 1.00 80.75 87 LEU A N 1
ATOM 658 C CA . LEU A 1 87 ? 4.564 5.789 -18.412 1.00 80.75 87 LEU A CA 1
ATOM 659 C C . LEU A 1 87 ? 4.101 4.869 -17.273 1.00 80.75 87 LEU A C 1
ATOM 661 O O . LEU A 1 87 ? 3.352 5.300 -16.392 1.00 80.75 87 LEU A O 1
ATOM 665 N N . CYS A 1 88 ? 4.589 3.626 -17.249 1.00 86.75 88 CYS A N 1
ATOM 666 C CA . CYS A 1 88 ? 4.335 2.694 -16.155 1.00 86.75 88 CYS A CA 1
ATOM 667 C C . CYS A 1 88 ? 4.805 3.260 -14.813 1.00 86.75 88 CYS A C 1
ATOM 669 O O . CYS A 1 88 ? 4.036 3.322 -13.857 1.00 86.75 88 CYS A O 1
ATOM 671 N N . LEU A 1 89 ? 6.062 3.706 -14.737 1.00 87.31 89 LEU A N 1
ATOM 672 C CA . LEU A 1 89 ? 6.649 4.194 -13.490 1.00 87.31 89 LEU A CA 1
ATOM 673 C C . LEU A 1 89 ? 5.959 5.468 -12.984 1.00 87.31 89 LEU A C 1
ATOM 675 O O . LEU A 1 89 ? 5.754 5.603 -11.778 1.00 87.31 89 LEU A O 1
ATOM 679 N N . SER A 1 90 ? 5.534 6.356 -13.888 1.00 86.50 90 SER A N 1
ATOM 680 C CA . SER A 1 90 ? 4.712 7.519 -13.538 1.00 86.50 90 SER A CA 1
ATOM 681 C C . SER A 1 90 ? 3.342 7.104 -12.995 1.00 86.50 90 SER A C 1
ATOM 683 O O . SER A 1 90 ? 2.869 7.692 -12.027 1.00 86.50 90 SER A O 1
ATOM 685 N N . SER A 1 91 ? 2.708 6.087 -13.586 1.00 88.69 91 SER A N 1
ATOM 686 C CA . SER A 1 91 ? 1.405 5.585 -13.123 1.00 88.69 91 SER A CA 1
ATOM 687 C C . SER A 1 91 ? 1.519 4.919 -11.746 1.00 88.69 91 SER A C 1
ATOM 689 O O . SER A 1 91 ? 0.718 5.197 -10.857 1.00 88.69 91 SER A O 1
ATOM 691 N N . ILE A 1 92 ? 2.580 4.133 -11.523 1.00 92.00 92 ILE A N 1
ATOM 692 C CA . ILE A 1 92 ? 2.919 3.557 -10.211 1.00 92.00 92 ILE A CA 1
ATOM 693 C C . ILE A 1 92 ? 3.105 4.658 -9.162 1.00 92.00 92 ILE A C 1
ATOM 695 O O . ILE A 1 92 ? 2.634 4.524 -8.034 1.00 92.00 92 ILE A O 1
ATOM 699 N N . TYR A 1 93 ? 3.802 5.740 -9.509 1.00 91.88 93 TYR A N 1
ATOM 700 C CA . TYR A 1 93 ? 4.017 6.853 -8.591 1.00 91.88 93 TYR A CA 1
ATOM 701 C C . TYR A 1 93 ? 2.688 7.501 -8.158 1.00 91.88 93 TYR A C 1
ATOM 703 O O . TYR A 1 93 ? 2.481 7.733 -6.965 1.00 91.88 93 TYR A O 1
ATOM 711 N N . GLU A 1 94 ? 1.764 7.746 -9.092 1.00 91.44 94 GLU A N 1
ATOM 712 C CA . GLU A 1 94 ? 0.450 8.320 -8.763 1.00 91.44 94 GLU A CA 1
ATOM 713 C C . GLU A 1 94 ? -0.425 7.357 -7.945 1.00 91.44 94 GLU A C 1
ATOM 715 O O . GLU A 1 94 ? -1.078 7.791 -6.992 1.00 91.44 94 GLU A O 1
ATOM 720 N N . ASP A 1 95 ? -0.374 6.048 -8.225 1.00 93.25 95 ASP A N 1
ATOM 721 C CA . ASP A 1 95 ? -1.010 5.027 -7.378 1.00 93.25 95 ASP A CA 1
ATOM 722 C C . ASP A 1 95 ? -0.508 5.125 -5.938 1.00 93.25 95 ASP A C 1
ATOM 724 O O . ASP A 1 95 ? -1.298 5.262 -5.000 1.00 93.25 95 ASP A O 1
ATOM 728 N N . LEU A 1 96 ? 0.815 5.097 -5.753 1.00 94.88 96 LEU A N 1
ATOM 729 C CA . LEU A 1 96 ? 1.435 5.159 -4.432 1.00 94.88 96 LEU A CA 1
ATOM 730 C C . LEU A 1 96 ? 1.032 6.426 -3.679 1.00 94.88 96 LEU A C 1
ATOM 732 O O . LEU A 1 96 ? 0.736 6.346 -2.490 1.00 94.88 96 LEU A O 1
ATOM 736 N N . LYS A 1 97 ? 0.962 7.576 -4.354 1.00 93.75 97 LYS A N 1
ATOM 737 C CA . LYS A 1 97 ? 0.542 8.850 -3.756 1.00 93.75 97 LYS A CA 1
ATOM 738 C C . LYS A 1 97 ? -0.916 8.816 -3.297 1.00 93.75 97 LYS A C 1
ATOM 740 O O . LYS A 1 97 ? -1.216 9.265 -2.192 1.00 93.75 97 LYS A O 1
ATOM 745 N N . MET A 1 98 ? -1.820 8.251 -4.098 1.00 92.44 98 MET A N 1
ATOM 746 C CA . MET A 1 98 ? -3.227 8.101 -3.712 1.00 92.44 98 MET A CA 1
ATOM 747 C C . MET A 1 98 ? -3.387 7.192 -2.491 1.00 92.44 98 MET A C 1
ATOM 749 O O . MET A 1 98 ? -4.023 7.584 -1.511 1.00 92.44 98 MET A O 1
ATOM 753 N N . TYR A 1 99 ? -2.753 6.018 -2.509 1.00 95.25 99 TYR A N 1
ATOM 754 C CA . TYR A 1 99 ? -2.774 5.107 -1.365 1.00 95.25 99 TYR A CA 1
ATOM 755 C C . TYR A 1 99 ? -2.122 5.732 -0.124 1.00 95.25 99 TYR A C 1
ATOM 757 O O . TYR A 1 99 ? -2.656 5.601 0.975 1.00 95.25 99 TYR A O 1
ATOM 765 N N . GLN A 1 100 ? -1.013 6.464 -0.277 1.00 95.12 100 GLN A N 1
ATOM 766 C CA . GLN A 1 100 ? -0.330 7.157 0.819 1.00 95.12 100 GLN A CA 1
ATOM 767 C C . GLN A 1 100 ? -1.271 8.118 1.556 1.00 95.12 100 GLN A C 1
ATOM 769 O O . GLN A 1 100 ? -1.311 8.108 2.788 1.00 95.12 100 GLN A O 1
ATOM 774 N N . VAL A 1 101 ? -2.025 8.942 0.823 1.00 93.12 101 VAL A N 1
ATOM 775 C CA . VAL A 1 101 ? -2.948 9.916 1.424 1.00 93.12 101 VAL A CA 1
ATOM 776 C C . VAL A 1 101 ? -4.080 9.210 2.169 1.00 93.12 101 VAL A C 1
ATOM 778 O O . VAL A 1 101 ? -4.335 9.532 3.332 1.00 93.12 101 VAL A O 1
ATOM 781 N N . GLU A 1 102 ? -4.701 8.203 1.553 1.00 93.06 102 GLU A N 1
ATOM 782 C CA . GLU A 1 102 ? -5.774 7.420 2.179 1.00 93.06 102 GLU A CA 1
ATOM 783 C C . GLU A 1 102 ? -5.294 6.708 3.452 1.00 93.06 102 GLU A C 1
ATOM 785 O O . GLU A 1 102 ? -5.933 6.800 4.503 1.00 93.06 102 GLU A O 1
ATOM 790 N N . PHE A 1 103 ? -4.132 6.051 3.407 1.00 95.06 103 PHE A N 1
ATOM 791 C CA . PHE A 1 103 ? -3.566 5.363 4.567 1.00 95.06 103 PHE A CA 1
ATOM 792 C C . PHE A 1 103 ? -3.163 6.329 5.687 1.00 95.06 103 PHE A C 1
ATOM 794 O O . PHE A 1 103 ? -3.425 6.035 6.855 1.00 95.06 103 PHE A O 1
ATOM 801 N N . LYS A 1 104 ? -2.592 7.500 5.368 1.00 93.81 104 LYS A N 1
ATOM 802 C CA . LYS A 1 104 ? -2.276 8.536 6.371 1.00 93.81 104 LYS A CA 1
ATOM 803 C C . LYS A 1 104 ? -3.548 9.074 7.036 1.00 93.81 104 LYS A C 1
ATOM 805 O O . LYS A 1 104 ? -3.590 9.180 8.263 1.00 93.81 104 LYS A O 1
ATOM 810 N N . ALA A 1 105 ? -4.602 9.335 6.261 1.00 92.00 105 ALA A N 1
ATOM 811 C CA . ALA A 1 105 ? -5.889 9.787 6.788 1.00 92.00 105 ALA A CA 1
ATOM 812 C C . ALA A 1 105 ? -6.562 8.727 7.678 1.00 92.00 105 ALA A C 1
ATOM 814 O O . ALA A 1 105 ? -7.044 9.044 8.766 1.00 92.00 105 ALA A O 1
ATOM 815 N N . MET A 1 106 ? -6.562 7.458 7.259 1.00 91.44 106 MET A N 1
ATOM 816 C CA . MET A 1 106 ? -7.090 6.360 8.075 1.00 91.44 106 MET A CA 1
ATOM 817 C C . MET A 1 106 ? -6.284 6.159 9.354 1.00 91.44 106 MET A C 1
ATOM 819 O O . MET A 1 106 ? -6.881 6.001 10.414 1.00 91.44 106 MET A O 1
ATOM 823 N N . ASN A 1 107 ? -4.951 6.211 9.288 1.00 92.75 107 ASN A N 1
ATOM 824 C CA . ASN A 1 107 ? -4.106 6.077 10.473 1.00 92.75 107 ASN A CA 1
ATOM 825 C C . ASN A 1 107 ? -4.417 7.172 11.504 1.00 92.75 107 ASN A C 1
ATOM 827 O O . ASN A 1 107 ? -4.595 6.872 12.681 1.00 92.75 107 ASN A O 1
ATOM 831 N N . ALA A 1 108 ? -4.586 8.423 11.059 1.00 92.06 108 ALA A N 1
ATOM 832 C CA . ALA A 1 108 ? -4.991 9.523 11.935 1.00 92.06 108 ALA A CA 1
ATOM 833 C C . ALA A 1 108 ? -6.340 9.254 12.629 1.00 92.06 108 ALA A C 1
ATOM 835 O O . ALA A 1 108 ? -6.468 9.496 13.827 1.00 92.06 108 ALA A O 1
ATOM 836 N N . LYS A 1 109 ? -7.327 8.694 11.912 1.00 91.94 109 LYS A N 1
ATOM 837 C CA . LYS A 1 109 ? -8.617 8.293 12.503 1.00 91.94 109 LYS A CA 1
ATOM 838 C C . LYS A 1 109 ? -8.460 7.133 13.490 1.00 91.94 109 LYS A C 1
ATOM 840 O O . LYS A 1 109 ? -9.004 7.194 14.585 1.00 91.94 109 LYS A O 1
ATOM 845 N N . LEU A 1 110 ? -7.702 6.094 13.143 1.00 91.69 110 LEU A N 1
ATOM 846 C CA . LEU A 1 110 ? -7.505 4.910 13.990 1.00 91.69 110 LEU A CA 1
ATOM 847 C C . LEU A 1 110 ? -6.755 5.227 15.290 1.00 91.69 110 LEU A C 1
ATOM 849 O O . LEU A 1 110 ? -7.058 4.635 16.321 1.00 91.69 110 LEU A O 1
ATOM 853 N N . LEU A 1 111 ? -5.837 6.199 15.278 1.00 91.56 111 LEU A N 1
ATOM 854 C CA . LEU A 1 111 ? -5.163 6.682 16.491 1.00 91.56 111 LEU A CA 1
ATOM 855 C C . LEU A 1 111 ? -6.132 7.310 17.507 1.00 91.56 111 LEU A C 1
ATOM 857 O O . LEU A 1 111 ? -5.848 7.303 18.706 1.00 91.56 111 LEU A O 1
ATOM 861 N N . MET A 1 112 ? -7.275 7.816 17.036 1.00 90.88 112 MET A N 1
ATOM 862 C CA . MET A 1 112 ? -8.336 8.385 17.868 1.00 90.88 112 MET A CA 1
ATOM 863 C C . MET A 1 112 ? -9.356 7.334 18.338 1.00 90.88 112 MET A C 1
ATOM 865 O O . MET A 1 112 ? -10.211 7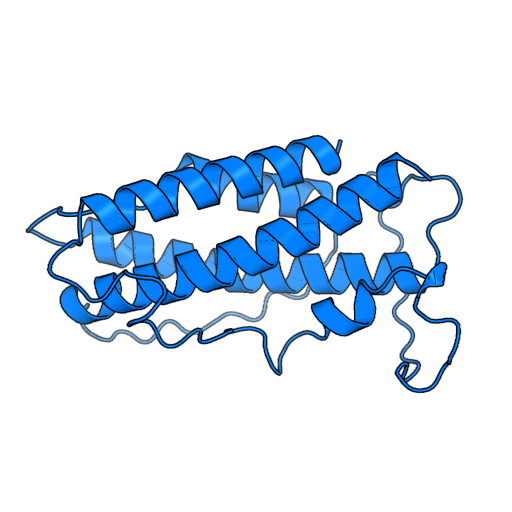.667 19.156 1.00 90.88 112 MET A O 1
ATOM 869 N N . ASP A 1 113 ? -9.288 6.082 17.859 1.00 91.56 113 ASP A N 1
ATOM 870 C CA . ASP A 1 113 ? -10.208 5.017 18.279 1.00 91.56 113 ASP A CA 1
ATOM 871 C C . ASP A 1 113 ? -9.965 4.668 19.758 1.00 91.56 113 ASP A C 1
ATOM 873 O O . ASP A 1 113 ? -8.901 4.132 20.093 1.00 91.56 113 ASP A O 1
ATOM 877 N N . PRO A 1 114 ? -10.938 4.888 20.663 1.00 90.06 114 PRO A N 1
ATOM 878 C CA . PRO A 1 114 ? -10.779 4.545 22.072 1.00 90.06 114 PRO A CA 1
ATOM 879 C C . PRO A 1 114 ? -10.580 3.040 22.293 1.00 90.06 114 PRO A C 1
ATOM 881 O O . PRO A 1 114 ? -9.951 2.650 23.275 1.00 90.06 114 PRO A O 1
ATOM 884 N N . LYS A 1 115 ? -11.073 2.184 21.383 1.00 89.50 115 LYS A N 1
ATOM 885 C CA . LYS A 1 115 ? -10.910 0.726 21.480 1.00 89.50 115 LYS A CA 1
ATOM 886 C C . LYS A 1 115 ? -9.520 0.254 21.066 1.00 89.50 115 LYS A C 1
ATOM 888 O O . LYS A 1 115 ? -9.160 -0.864 21.422 1.00 89.50 115 LYS A O 1
ATOM 893 N N . ARG A 1 116 ? -8.763 1.064 20.308 1.00 88.19 116 ARG A N 1
ATOM 894 C CA . ARG A 1 116 ? -7.378 0.780 19.880 1.00 88.19 116 ARG A CA 1
ATOM 895 C C . ARG A 1 116 ? -7.177 -0.636 19.320 1.00 88.19 116 ARG A C 1
ATOM 897 O O . ARG A 1 116 ? -6.155 -1.266 19.568 1.00 88.19 116 ARG A O 1
ATOM 904 N N . GLN A 1 117 ? -8.172 -1.146 18.590 1.00 88.56 117 GLN A N 1
ATOM 905 C CA . GLN A 1 117 ? -8.162 -2.535 18.115 1.00 88.56 117 GLN A CA 1
ATOM 906 C C . GLN A 1 117 ? -7.049 -2.772 17.099 1.00 88.56 117 GLN A C 1
ATOM 908 O O . GLN A 1 117 ? -6.398 -3.803 17.139 1.00 88.56 117 GLN A O 1
ATOM 913 N N . ILE A 1 118 ? -6.807 -1.813 16.206 1.00 91.69 118 ILE A N 1
ATOM 914 C CA . ILE A 1 118 ? -5.794 -1.931 15.163 1.00 91.69 118 ILE A CA 1
ATOM 915 C C . ILE A 1 118 ? -5.075 -0.602 14.962 1.00 91.69 118 ILE A C 1
ATOM 917 O O . ILE A 1 118 ? -5.674 0.466 15.073 1.00 91.69 118 ILE A O 1
ATOM 921 N N . PHE A 1 119 ? -3.796 -0.698 14.616 1.00 89.38 119 PHE A N 1
ATOM 922 C CA . PHE A 1 119 ? -2.969 0.414 14.171 1.00 89.38 119 PHE A CA 1
ATOM 923 C C . PHE A 1 119 ? -2.379 0.068 12.815 1.00 89.38 119 PHE A C 1
ATOM 925 O O . PHE A 1 119 ? -1.993 -1.085 12.589 1.00 89.38 119 PHE A O 1
ATOM 932 N N . LEU A 1 120 ? -2.298 1.062 11.933 1.00 92.19 120 LEU A N 1
ATOM 933 C CA . LEU A 1 120 ? -1.594 0.893 10.675 1.00 92.19 120 LEU A CA 1
ATOM 934 C C . LEU A 1 120 ? -0.092 0.791 10.960 1.00 92.19 120 LEU A C 1
ATOM 936 O O . LEU A 1 120 ? 0.450 1.573 11.742 1.00 92.19 120 LEU A O 1
ATOM 940 N N . ASP A 1 121 ? 0.571 -0.192 10.359 1.00 92.00 121 ASP A N 1
ATOM 941 C CA . ASP A 1 121 ? 1.994 -0.404 10.591 1.00 92.00 121 ASP A CA 1
ATOM 942 C C . ASP A 1 121 ? 2.804 0.759 10.002 1.00 92.00 121 ASP A C 1
ATOM 944 O O . ASP A 1 121 ? 2.708 1.075 8.812 1.00 92.00 121 ASP A O 1
ATOM 948 N N . GLN A 1 122 ? 3.627 1.394 10.836 1.00 93.50 122 GLN A N 1
ATOM 949 C CA . GLN A 1 122 ? 4.478 2.493 10.397 1.00 93.50 122 GLN A CA 1
ATOM 950 C C . GLN A 1 122 ? 5.478 2.033 9.330 1.00 93.50 122 GLN A C 1
ATOM 952 O O . GLN A 1 122 ? 5.798 2.806 8.430 1.00 93.50 122 GLN A O 1
ATOM 957 N N . SER A 1 123 ? 5.922 0.772 9.381 1.00 94.56 123 SER A N 1
ATOM 958 C CA . SER A 1 123 ? 6.821 0.207 8.372 1.00 94.56 123 SER A CA 1
ATOM 959 C C . SER A 1 123 ? 6.188 0.179 6.979 1.00 94.56 123 SER A C 1
ATOM 961 O O . SER A 1 123 ? 6.885 0.403 5.992 1.00 94.56 123 SER A O 1
ATOM 963 N N . MET A 1 124 ? 4.867 -0.011 6.887 1.00 96.69 124 MET A N 1
ATOM 964 C CA . MET A 1 124 ? 4.139 0.054 5.622 1.00 96.69 124 MET A CA 1
ATOM 965 C C . MET A 1 124 ? 4.094 1.484 5.082 1.00 96.69 124 MET A C 1
ATOM 967 O O . MET A 1 124 ? 4.398 1.693 3.910 1.00 96.69 124 MET A O 1
ATOM 971 N N . LEU A 1 125 ? 3.760 2.471 5.922 1.00 96.50 125 LEU A N 1
ATOM 972 C CA . LEU A 1 125 ? 3.758 3.882 5.516 1.00 96.50 125 LEU A CA 1
ATOM 973 C C . LEU A 1 125 ? 5.148 4.338 5.058 1.00 96.50 125 LEU A C 1
ATOM 975 O O . LEU A 1 125 ? 5.272 4.982 4.020 1.00 96.50 125 LEU A O 1
ATOM 979 N N . THR A 1 126 ? 6.193 3.953 5.790 1.00 96.75 126 THR A N 1
ATOM 980 C CA . THR A 1 126 ? 7.580 4.244 5.414 1.00 96.75 126 THR A CA 1
ATOM 981 C C . THR A 1 126 ? 7.972 3.552 4.111 1.00 96.75 126 THR A C 1
ATOM 983 O O . THR A 1 126 ? 8.586 4.186 3.266 1.00 96.75 126 THR A O 1
ATOM 986 N N . ALA A 1 127 ? 7.565 2.300 3.879 1.00 97.62 127 ALA A N 1
ATOM 987 C CA . ALA A 1 127 ? 7.864 1.616 2.620 1.00 97.62 127 ALA A CA 1
ATOM 988 C C . ALA A 1 127 ? 7.207 2.291 1.398 1.00 97.62 127 ALA A C 1
ATOM 990 O O . ALA A 1 127 ? 7.783 2.276 0.309 1.00 97.62 127 ALA A O 1
ATOM 991 N N . ILE A 1 128 ? 6.025 2.899 1.571 1.00 97.12 128 ILE A N 1
ATOM 992 C CA . ILE A 1 128 ? 5.392 3.730 0.533 1.00 97.12 128 ILE A CA 1
ATOM 993 C C . ILE A 1 128 ? 6.238 4.984 0.276 1.00 97.12 128 ILE A C 1
ATOM 995 O O . ILE A 1 128 ? 6.550 5.279 -0.878 1.00 97.12 128 ILE A O 1
ATOM 999 N N . ASP A 1 129 ? 6.626 5.695 1.339 1.00 95.00 129 ASP A N 1
ATOM 1000 C CA . ASP A 1 129 ? 7.424 6.926 1.259 1.00 95.00 129 ASP A CA 1
ATOM 1001 C C . ASP A 1 129 ? 8.792 6.667 0.594 1.00 95.00 129 ASP A C 1
ATOM 1003 O O . ASP A 1 129 ? 9.181 7.392 -0.325 1.00 95.00 129 ASP A O 1
ATOM 1007 N N . ASP A 1 130 ? 9.473 5.586 0.978 1.00 95.12 130 ASP A N 1
ATOM 1008 C CA . ASP A 1 130 ? 10.761 5.172 0.417 1.00 95.12 130 ASP A CA 1
ATOM 1009 C C . ASP A 1 130 ? 10.661 4.870 -1.084 1.00 95.12 130 ASP A C 1
ATOM 1011 O O . ASP A 1 130 ? 11.528 5.267 -1.867 1.00 95.12 130 ASP A O 1
ATOM 1015 N N . LEU A 1 131 ? 9.604 4.166 -1.513 1.00 94.69 131 LEU A N 1
ATOM 1016 C CA . LEU A 1 131 ? 9.424 3.838 -2.926 1.00 94.69 131 LEU A CA 1
ATOM 1017 C C . LEU A 1 131 ? 9.048 5.075 -3.753 1.00 94.69 131 LEU A C 1
ATOM 1019 O O . LEU A 1 131 ? 9.582 5.248 -4.848 1.00 94.69 131 LEU A O 1
ATOM 1023 N N . LEU A 1 132 ? 8.191 5.959 -3.230 1.00 92.88 132 LEU A N 1
ATOM 1024 C CA . LEU A 1 132 ? 7.896 7.257 -3.851 1.00 92.88 132 LEU A CA 1
ATOM 1025 C C . LEU A 1 132 ? 9.174 8.080 -4.048 1.00 92.88 132 LEU A C 1
ATOM 1027 O O . LEU A 1 132 ? 9.401 8.625 -5.131 1.00 92.88 132 LEU A O 1
ATOM 1031 N N . GLN A 1 133 ? 10.030 8.131 -3.025 1.00 91.31 133 GLN A N 1
ATOM 1032 C CA . GLN A 1 133 ? 11.305 8.837 -3.090 1.00 91.31 133 GLN A CA 1
ATOM 1033 C C . GLN A 1 133 ? 12.256 8.207 -4.114 1.00 91.31 133 GLN A C 1
ATOM 1035 O O . GLN A 1 133 ? 12.881 8.929 -4.888 1.00 91.31 133 GLN A O 1
ATOM 1040 N N . ALA A 1 134 ? 12.348 6.876 -4.161 1.00 89.88 134 ALA A N 1
ATOM 1041 C CA . ALA A 1 134 ? 13.196 6.167 -5.120 1.00 89.88 134 ALA A CA 1
ATOM 1042 C C . ALA A 1 134 ? 12.730 6.341 -6.580 1.00 89.88 134 ALA A C 1
ATOM 1044 O O . ALA A 1 134 ? 13.550 6.350 -7.502 1.00 89.88 134 ALA A O 1
ATOM 1045 N N . LEU A 1 135 ? 11.421 6.488 -6.801 1.00 86.56 135 LEU A N 1
ATOM 1046 C CA . LEU A 1 135 ? 10.845 6.767 -8.118 1.00 86.56 135 LEU A CA 1
ATOM 1047 C C . LEU A 1 135 ? 11.136 8.199 -8.587 1.00 86.56 135 LEU A C 1
ATOM 1049 O O . LEU A 1 135 ? 11.361 8.400 -9.776 1.00 86.56 135 LEU A O 1
ATOM 1053 N N . ASN A 1 136 ? 11.198 9.166 -7.664 1.00 81.62 136 ASN A N 1
ATOM 1054 C CA . ASN A 1 136 ? 11.650 10.540 -7.913 1.00 81.62 136 ASN A CA 1
ATOM 1055 C C . ASN A 1 136 ? 10.928 11.244 -9.091 1.00 81.62 136 ASN A C 1
ATOM 1057 O O . ASN A 1 136 ? 11.551 11.916 -9.921 1.00 81.62 136 ASN A O 1
ATOM 1061 N N . PHE A 1 137 ? 9.603 11.079 -9.186 1.00 76.00 137 PHE A N 1
ATOM 1062 C CA . PHE A 1 137 ? 8.768 11.867 -10.097 1.00 76.00 137 PHE A CA 1
ATOM 1063 C C . PHE A 1 137 ? 8.330 13.171 -9.429 1.00 76.00 137 PHE A C 1
ATOM 1065 O O . PHE A 1 137 ? 7.906 13.188 -8.272 1.00 76.00 137 PHE A O 1
ATOM 1072 N N . ASN A 1 138 ? 8.392 14.265 -10.186 1.00 66.62 138 ASN A N 1
ATOM 1073 C CA . ASN A 1 138 ? 7.803 15.536 -9.786 1.00 66.62 138 ASN A CA 1
ATOM 1074 C C . ASN A 1 138 ? 6.334 15.535 -10.211 1.00 66.62 138 ASN A C 1
ATOM 1076 O O . ASN A 1 138 ? 6.040 15.555 -11.404 1.00 66.62 138 ASN A O 1
ATOM 1080 N N . SER A 1 139 ? 5.418 15.525 -9.248 1.00 61.16 139 SER A N 1
ATOM 1081 C CA . SER A 1 139 ? 3.983 15.660 -9.504 1.00 61.16 139 SER A CA 1
ATOM 1082 C C . SER A 1 139 ? 3.443 16.920 -8.839 1.00 61.16 139 SER A C 1
ATOM 1084 O O . SER A 1 139 ? 3.916 17.338 -7.780 1.00 61.16 139 SER A O 1
ATOM 1086 N N . VAL A 1 140 ? 2.414 17.521 -9.436 1.00 54.16 140 VAL A N 1
ATOM 1087 C CA . VAL A 1 140 ? 1.655 18.587 -8.779 1.00 54.16 140 VAL A CA 1
ATOM 1088 C C . VAL A 1 140 ? 0.836 17.949 -7.656 1.00 54.16 140 VAL A C 1
ATOM 1090 O O . VAL A 1 140 ? 0.014 17.056 -7.871 1.00 54.16 140 VAL A O 1
ATOM 1093 N N . THR A 1 141 ? 1.082 18.354 -6.417 1.00 52.91 141 THR A N 1
ATOM 1094 C CA . THR A 1 141 ? 0.243 17.993 -5.273 1.00 52.91 141 THR A CA 1
ATOM 1095 C C . THR A 1 141 ? -1.050 18.792 -5.361 1.00 52.91 141 THR A C 1
ATOM 1097 O O . THR A 1 141 ? -1.068 19.985 -5.074 1.00 52.91 141 THR A O 1
ATOM 1100 N N . VAL A 1 142 ? -2.144 18.146 -5.769 1.00 51.56 142 VAL A N 1
ATOM 1101 C CA . VAL A 1 142 ? -3.478 18.730 -5.599 1.00 51.56 142 VAL A CA 1
ATOM 1102 C C . VAL A 1 142 ? -3.836 18.603 -4.115 1.00 51.56 142 VAL A C 1
ATOM 1104 O O . VAL A 1 142 ? -3.823 17.480 -3.601 1.00 51.56 142 VAL A O 1
ATOM 1107 N N . PRO A 1 143 ? -4.126 19.707 -3.402 1.00 48.12 143 PRO A N 1
ATOM 1108 C CA . PRO A 1 143 ? -4.578 19.631 -2.022 1.00 48.12 143 PRO A CA 1
ATOM 1109 C C . PRO A 1 143 ? -5.901 18.865 -1.979 1.00 48.12 143 PRO A C 1
ATOM 1111 O O . PRO A 1 143 ? -6.905 19.323 -2.522 1.00 48.12 143 PRO A O 1
ATOM 1114 N N . GLN A 1 144 ? -5.910 17.689 -1.355 1.00 51.12 144 GLN A N 1
ATOM 1115 C CA . GLN A 1 144 ? -7.164 17.024 -1.030 1.00 51.12 144 GLN A CA 1
ATOM 1116 C C . GLN A 1 144 ? -7.750 17.684 0.214 1.00 51.12 144 GLN A C 1
ATOM 1118 O O . GLN A 1 144 ? -7.142 17.700 1.284 1.00 51.12 144 GLN A O 1
ATOM 1123 N N . THR A 1 145 ? -8.943 18.246 0.060 1.00 45.28 145 THR A N 1
ATOM 1124 C CA . THR A 1 145 ? -9.762 18.728 1.167 1.00 45.28 145 THR A CA 1
ATOM 1125 C C . THR A 1 145 ? -10.251 17.527 1.967 1.00 45.28 145 THR A C 1
ATOM 1127 O O . THR A 1 145 ? -11.114 16.782 1.502 1.00 45.28 145 THR A O 1
ATOM 1130 N N . SER A 1 146 ? -9.707 17.324 3.165 1.00 49.62 146 SER A N 1
ATOM 1131 C CA . SER A 1 146 ? -10.294 16.398 4.127 1.00 49.62 146 SER A CA 1
ATOM 1132 C C . SER A 1 146 ? -11.636 16.962 4.594 1.00 49.62 146 SER A C 1
ATOM 1134 O O . SER A 1 146 ? -11.694 18.054 5.162 1.00 49.62 146 SER A O 1
ATOM 1136 N N . SER A 1 147 ? -12.732 16.240 4.352 1.00 53.50 147 SER A N 1
ATOM 1137 C CA . SER A 1 147 ? -13.998 16.570 5.002 1.00 53.50 147 SER A CA 1
ATOM 1138 C C . SER A 1 147 ? -13.857 16.326 6.508 1.00 53.50 147 SER A C 1
ATOM 1140 O O . SER A 1 147 ? -13.381 15.278 6.952 1.00 53.50 147 SER A O 1
ATOM 1142 N N . LEU A 1 148 ? -14.249 17.326 7.297 1.00 53.66 148 LEU A N 1
ATOM 1143 C CA . LEU A 1 148 ? -14.375 17.281 8.757 1.00 53.66 148 LEU A CA 1
ATOM 1144 C C . LEU A 1 148 ? -15.617 16.467 9.164 1.00 53.66 148 LEU A C 1
ATOM 1146 O O . LEU A 1 148 ? -16.492 16.956 9.869 1.00 53.66 148 LEU A O 1
ATOM 1150 N N . GLU A 1 149 ? -15.737 15.237 8.672 1.00 64.38 149 GLU A N 1
ATOM 1151 C CA . GLU A 1 149 ? -16.736 14.297 9.183 1.00 64.38 149 GLU A CA 1
ATOM 1152 C C . GLU A 1 149 ? -16.208 13.628 10.454 1.00 64.38 149 GLU A C 1
ATOM 1154 O O . GLU A 1 149 ? -15.029 13.256 10.525 1.00 64.38 149 GLU A O 1
ATOM 1159 N N . GLU A 1 150 ? -17.078 13.459 11.454 1.00 69.69 150 GLU A N 1
ATOM 1160 C CA . GLU A 1 150 ? -16.740 12.690 12.651 1.00 69.69 150 GLU A CA 1
ATOM 1161 C C . GLU A 1 150 ? -16.261 11.277 12.264 1.00 69.69 150 GLU A C 1
ATOM 1163 O O . GLU A 1 150 ? -16.815 10.643 11.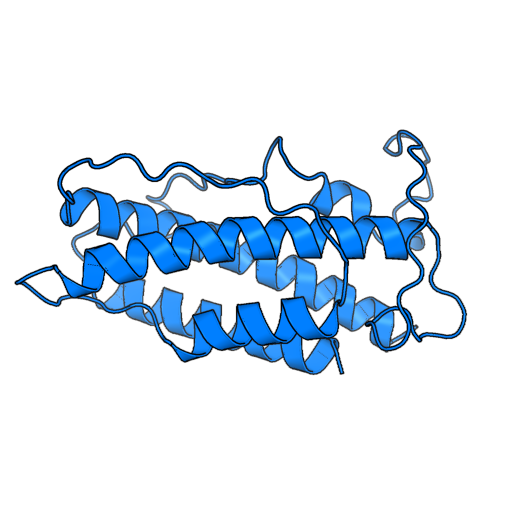358 1.00 69.69 150 GLU A O 1
ATOM 1168 N N . PRO A 1 151 ? -15.200 10.765 12.911 1.00 77.94 151 PRO A N 1
ATOM 1169 C CA . PRO A 1 151 ? -14.632 9.482 12.545 1.00 77.94 151 PRO A CA 1
ATOM 1170 C C . PRO A 1 151 ? -15.558 8.330 12.955 1.00 77.94 151 PRO A C 1
ATOM 1172 O O . PRO A 1 151 ? -15.600 7.920 14.111 1.00 77.94 151 PRO A O 1
ATOM 1175 N N . ASP A 1 152 ? -16.241 7.735 11.979 1.00 88.81 152 ASP A N 1
ATOM 1176 C CA . ASP A 1 152 ? -16.841 6.410 12.138 1.00 88.81 152 ASP A CA 1
ATOM 1177 C C . ASP A 1 152 ? -15.730 5.344 12.136 1.00 88.81 152 ASP A C 1
ATOM 1179 O O . ASP A 1 152 ? -15.187 4.961 11.091 1.00 88.81 152 ASP A O 1
ATOM 1183 N N . PHE A 1 153 ? -15.365 4.869 13.329 1.00 90.50 153 PHE A N 1
ATOM 1184 C CA . PHE A 1 153 ? -14.306 3.874 13.503 1.00 90.50 153 PHE A CA 1
ATOM 1185 C C . PHE A 1 153 ? -14.662 2.504 12.921 1.00 90.50 153 PHE A C 1
ATOM 1187 O O . PHE A 1 153 ? -13.763 1.796 12.467 1.00 90.50 153 PHE A O 1
ATOM 1194 N N . TYR A 1 154 ? -15.942 2.118 12.917 1.00 89.75 154 TYR A N 1
ATOM 1195 C CA . TYR A 1 154 ? -16.372 0.842 12.342 1.00 89.75 154 TYR A CA 1
ATOM 1196 C C . TYR A 1 154 ? -16.182 0.872 10.826 1.00 89.75 154 TYR A C 1
ATOM 1198 O O . TYR A 1 154 ? -15.471 0.034 10.268 1.00 89.75 154 TYR A O 1
ATOM 1206 N N . LYS A 1 155 ? -16.714 1.909 10.170 1.00 89.12 155 LYS A N 1
ATOM 1207 C CA . LYS A 1 155 ? -16.552 2.115 8.726 1.00 89.12 155 LYS A CA 1
ATOM 1208 C C . LYS A 1 155 ? -15.085 2.281 8.334 1.00 89.12 155 LYS A C 1
ATOM 1210 O O . LYS A 1 155 ? -14.664 1.756 7.308 1.00 89.12 155 LYS A O 1
ATOM 1215 N N . THR A 1 156 ? -14.286 2.951 9.167 1.00 91.44 156 THR A N 1
ATOM 1216 C CA . THR A 1 156 ? -12.838 3.105 8.939 1.00 91.44 156 THR A CA 1
ATOM 1217 C C . THR A 1 156 ? -12.113 1.755 8.945 1.00 91.44 156 THR A C 1
ATOM 1219 O O . THR A 1 156 ? -11.257 1.532 8.094 1.00 91.44 156 THR A O 1
ATOM 1222 N N . LYS A 1 157 ? -12.465 0.829 9.848 1.00 92.06 157 LYS A N 1
ATOM 1223 C CA . LYS A 1 157 ? -11.864 -0.518 9.903 1.00 92.06 157 LYS A CA 1
ATOM 1224 C C . LYS A 1 157 ? -12.241 -1.378 8.700 1.00 92.06 157 LYS A C 1
ATOM 1226 O O . LYS A 1 157 ? -11.371 -2.034 8.137 1.00 92.06 157 LYS A O 1
ATOM 1231 N N . ILE A 1 158 ? -13.501 -1.322 8.266 1.00 89.81 158 ILE A N 1
ATOM 1232 C CA . ILE A 1 158 ? -13.948 -2.006 7.043 1.00 89.81 158 ILE A CA 1
ATOM 1233 C C . ILE A 1 158 ? -13.203 -1.453 5.821 1.00 89.81 158 ILE A C 1
ATOM 1235 O O . ILE A 1 158 ? -12.609 -2.216 5.060 1.00 89.81 158 ILE A O 1
ATOM 1239 N N . LYS A 1 159 ? -13.147 -0.121 5.678 1.00 90.44 159 LYS A N 1
ATOM 1240 C CA . LYS A 1 159 ? -12.412 0.538 4.586 1.00 90.44 159 LYS A CA 1
ATOM 1241 C C . LYS A 1 159 ? -10.922 0.186 4.602 1.0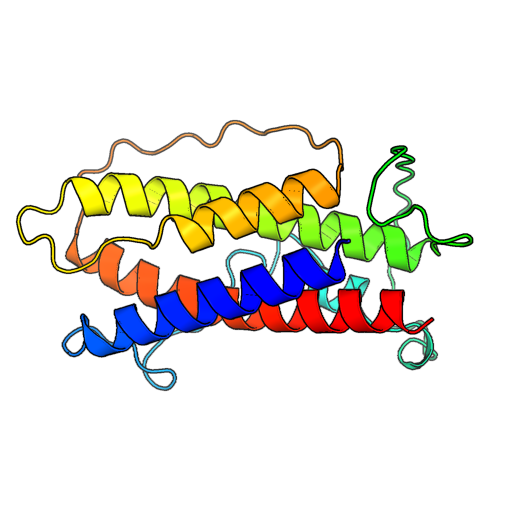0 90.44 159 LYS A C 1
ATOM 1243 O O . LYS A 1 159 ? -10.341 -0.031 3.543 1.00 90.44 159 LYS A O 1
ATOM 1248 N N . LEU A 1 160 ? -10.308 0.083 5.783 1.00 92.50 160 LEU A N 1
ATOM 1249 C CA . LEU A 1 160 ? -8.915 -0.342 5.913 1.00 92.50 160 LEU A CA 1
ATOM 1250 C C . LEU A 1 160 ? -8.697 -1.738 5.316 1.00 92.50 160 LEU A C 1
ATOM 1252 O O . LEU A 1 160 ? -7.746 -1.919 4.560 1.00 92.50 160 LEU A O 1
ATOM 1256 N N . CYS A 1 161 ? -9.566 -2.705 5.623 1.00 91.44 161 CYS A N 1
ATOM 1257 C CA . CYS A 1 161 ? -9.479 -4.050 5.054 1.00 91.44 161 CYS A CA 1
ATOM 1258 C C . CYS A 1 161 ? -9.574 -4.024 3.524 1.00 91.44 161 CYS A C 1
ATOM 1260 O O . CYS A 1 161 ? -8.683 -4.550 2.858 1.00 91.44 161 CYS A O 1
ATOM 1262 N N . ILE A 1 162 ? -10.593 -3.349 2.976 1.00 90.81 162 ILE A N 1
ATOM 1263 C CA . ILE A 1 162 ? -10.785 -3.187 1.524 1.00 90.81 162 ILE A CA 1
ATOM 1264 C C . ILE A 1 162 ? -9.503 -2.653 0.868 1.00 90.81 162 ILE A C 1
ATOM 1266 O O . ILE A 1 162 ? -8.959 -3.263 -0.057 1.00 90.81 162 ILE A O 1
ATOM 1270 N N . LEU A 1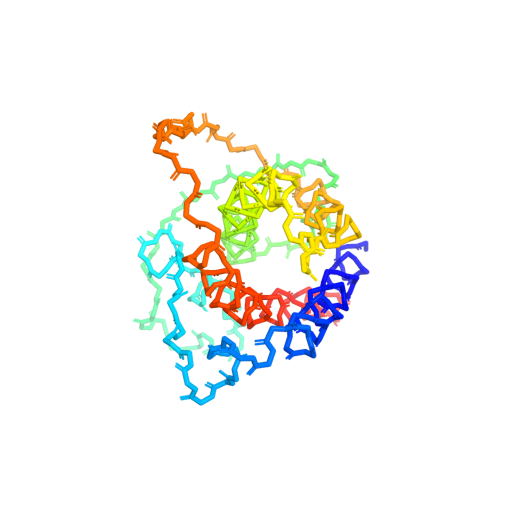 163 ? -8.963 -1.557 1.408 1.00 93.06 163 LEU A N 1
ATOM 1271 C CA . LEU A 1 163 ? -7.780 -0.910 0.851 1.00 93.06 163 LEU A CA 1
ATOM 1272 C C . LEU A 1 163 ? -6.508 -1.740 1.001 1.00 93.06 163 LEU A C 1
ATOM 1274 O O . LEU A 1 163 ? -5.684 -1.723 0.093 1.00 93.06 163 LEU A O 1
ATOM 1278 N N . LEU A 1 164 ? -6.319 -2.476 2.098 1.00 94.44 164 LEU A N 1
ATOM 1279 C CA . LEU A 1 164 ? -5.147 -3.343 2.261 1.00 94.44 164 LEU A CA 1
ATOM 1280 C C . LEU A 1 164 ? -5.141 -4.489 1.244 1.00 94.44 164 LEU A C 1
ATOM 1282 O O . LEU A 1 164 ? -4.081 -4.815 0.704 1.00 94.44 164 LEU A O 1
ATOM 1286 N N . HIS A 1 165 ? -6.304 -5.069 0.937 1.00 93.31 165 HIS A N 1
ATOM 1287 C CA . HIS A 1 165 ? -6.424 -6.097 -0.102 1.00 93.31 165 HIS A CA 1
ATOM 1288 C C . HIS A 1 165 ? -6.128 -5.538 -1.492 1.00 93.31 165 HIS A C 1
ATOM 1290 O O . HIS A 1 165 ? -5.249 -6.059 -2.185 1.00 93.31 165 HIS A O 1
ATOM 1296 N N . ALA A 1 166 ? -6.796 -4.447 -1.877 1.00 92.44 166 ALA A N 1
ATOM 1297 C CA . ALA A 1 166 ? -6.565 -3.793 -3.165 1.00 92.44 166 ALA A CA 1
ATOM 1298 C C . ALA A 1 166 ? -5.098 -3.354 -3.312 1.00 92.44 166 ALA A C 1
ATOM 1300 O O . ALA A 1 166 ? -4.436 -3.644 -4.314 1.00 92.44 166 ALA A O 1
ATOM 1301 N N . PHE A 1 167 ? -4.535 -2.748 -2.264 1.00 95.19 167 PHE A N 1
ATOM 1302 C CA . PHE A 1 167 ? -3.158 -2.277 -2.284 1.00 95.19 167 PHE A CA 1
ATOM 1303 C C . PHE A 1 167 ? -2.141 -3.414 -2.331 1.00 95.19 167 PHE A C 1
ATOM 1305 O O . PHE A 1 167 ? -1.113 -3.278 -2.991 1.00 95.19 167 PHE A O 1
ATOM 1312 N N . ARG A 1 168 ? -2.415 -4.569 -1.711 1.00 95.69 168 ARG A N 1
ATOM 1313 C CA . ARG A 1 168 ? -1.551 -5.748 -1.860 1.00 95.69 168 ARG A CA 1
ATOM 1314 C C . ARG A 1 168 ? -1.474 -6.196 -3.319 1.00 95.69 168 ARG A C 1
ATOM 1316 O O . ARG A 1 168 ? -0.383 -6.494 -3.800 1.00 95.69 168 ARG A O 1
ATOM 1323 N N . ILE A 1 169 ? -2.601 -6.234 -4.031 1.00 93.25 169 ILE A N 1
ATOM 1324 C CA . ILE A 1 169 ? -2.638 -6.597 -5.460 1.00 93.25 169 ILE A CA 1
ATOM 1325 C C . ILE A 1 169 ? -1.816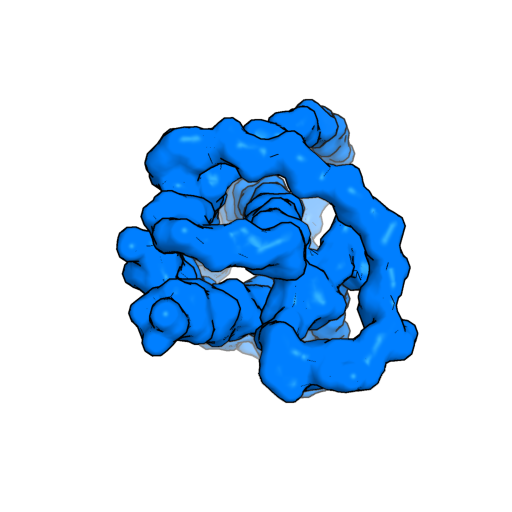 -5.594 -6.284 1.00 93.25 169 ILE A C 1
ATOM 1327 O O . ILE A 1 169 ? -1.008 -5.986 -7.136 1.00 93.25 169 ILE A O 1
ATOM 1331 N N . ARG A 1 170 ? -1.953 -4.298 -5.982 1.00 93.31 170 ARG A N 1
ATOM 1332 C CA . ARG A 1 170 ? -1.145 -3.234 -6.594 1.00 93.31 170 ARG A CA 1
ATOM 1333 C C . ARG A 1 170 ? 0.347 -3.416 -6.293 1.00 93.31 170 ARG A C 1
ATOM 1335 O O . ARG A 1 170 ? 1.151 -3.396 -7.220 1.00 93.31 170 ARG A O 1
ATOM 1342 N N . ALA A 1 171 ? 0.720 -3.710 -5.048 1.00 95.94 171 ALA A N 1
ATOM 1343 C CA . ALA A 1 171 ? 2.104 -3.968 -4.646 1.00 95.94 171 ALA A CA 1
ATOM 1344 C C . ALA A 1 171 ? 2.717 -5.182 -5.366 1.00 95.94 171 ALA A C 1
ATOM 1346 O O . ALA A 1 171 ? 3.875 -5.123 -5.768 1.00 95.94 171 ALA A O 1
ATOM 1347 N N . VAL A 1 172 ? 1.945 -6.251 -5.603 1.00 95.56 172 VAL A N 1
ATOM 1348 C CA . VAL A 1 172 ? 2.391 -7.391 -6.430 1.00 95.56 172 VAL A CA 1
ATOM 1349 C C . VAL A 1 172 ? 2.673 -6.954 -7.869 1.00 95.56 172 VAL A C 1
ATOM 1351 O O . VAL A 1 172 ? 3.668 -7.374 -8.455 1.00 95.56 172 VAL A O 1
ATOM 1354 N N . THR A 1 173 ? 1.818 -6.107 -8.445 1.00 92.12 173 THR A N 1
ATOM 1355 C CA . THR A 1 173 ? 2.010 -5.581 -9.809 1.00 92.12 173 THR A CA 1
ATOM 1356 C C . THR A 1 173 ? 3.281 -4.734 -9.897 1.00 92.12 173 THR A C 1
ATOM 1358 O O . THR A 1 173 ? 4.095 -4.935 -10.798 1.00 92.12 173 THR A O 1
ATOM 1361 N N . ILE A 1 174 ? 3.495 -3.850 -8.919 1.00 93.69 174 ILE A N 1
ATOM 1362 C CA . ILE A 1 174 ? 4.708 -3.033 -8.801 1.00 93.69 174 ILE A CA 1
ATOM 1363 C C . ILE A 1 174 ? 5.948 -3.925 -8.688 1.00 93.69 174 ILE A C 1
ATOM 1365 O O . ILE A 1 174 ? 6.912 -3.726 -9.423 1.00 93.69 174 ILE A O 1
ATOM 1369 N N . ASP A 1 175 ? 5.929 -4.926 -7.807 1.00 94.88 175 ASP A N 1
ATOM 1370 C CA . ASP A 1 175 ? 7.074 -5.813 -7.587 1.00 94.88 175 ASP A CA 1
ATOM 1371 C C . ASP A 1 175 ? 7.438 -6.638 -8.828 1.00 94.88 175 ASP A C 1
ATOM 1373 O O . ASP A 1 175 ? 8.616 -6.763 -9.170 1.00 94.88 175 ASP A O 1
ATOM 1377 N N . ARG A 1 176 ? 6.432 -7.124 -9.567 1.00 92.00 176 ARG A N 1
ATOM 1378 C CA . ARG A 1 176 ? 6.637 -7.793 -10.861 1.00 92.00 176 ARG A CA 1
ATOM 1379 C C . ARG A 1 176 ? 7.327 -6.876 -11.864 1.00 92.00 176 ARG A C 1
ATOM 1381 O O . ARG A 1 176 ? 8.292 -7.299 -12.496 1.00 92.00 176 ARG A O 1
ATOM 1388 N N . MET A 1 177 ? 6.876 -5.628 -11.976 1.00 87.44 177 MET A N 1
ATOM 1389 C CA . MET A 1 177 ? 7.486 -4.662 -12.889 1.00 87.44 177 MET A CA 1
ATOM 1390 C C . MET A 1 177 ? 8.923 -4.318 -12.480 1.00 87.44 177 MET A C 1
ATOM 1392 O O . MET A 1 177 ? 9.821 -4.312 -13.318 1.00 87.44 177 MET A O 1
ATOM 1396 N N . MET A 1 178 ? 9.173 -4.074 -11.190 1.00 88.94 178 MET A N 1
ATOM 1397 C CA . MET A 1 178 ? 10.528 -3.790 -10.705 1.00 88.94 178 MET A CA 1
ATOM 1398 C C . MET A 1 178 ? 11.465 -4.985 -10.886 1.00 88.94 178 MET A C 1
ATOM 1400 O O . MET A 1 178 ? 12.643 -4.795 -11.183 1.00 88.94 178 MET A O 1
ATOM 1404 N N . SER A 1 179 ? 10.949 -6.208 -10.744 1.00 89.75 179 SER A N 1
ATOM 1405 C CA . SER A 1 179 ? 11.700 -7.436 -11.018 1.00 89.75 179 SER A CA 1
ATOM 1406 C C . SER A 1 179 ? 12.061 -7.541 -12.498 1.00 89.75 179 SER A C 1
ATOM 1408 O O . SER A 1 179 ? 13.229 -7.747 -12.815 1.00 89.75 179 SER A O 1
ATOM 1410 N N . TYR A 1 180 ? 11.090 -7.314 -13.390 1.00 84.81 180 TYR A N 1
ATOM 1411 C CA . TYR A 1 180 ? 11.288 -7.307 -14.842 1.00 84.81 180 TYR A CA 1
ATOM 1412 C C . TYR A 1 180 ? 12.347 -6.283 -15.283 1.00 84.81 180 TYR A C 1
ATOM 1414 O O . TYR A 1 180 ? 13.264 -6.615 -16.036 1.00 84.81 180 TYR A O 1
ATOM 1422 N N . LEU A 1 181 ? 12.279 -5.054 -14.761 1.00 81.19 181 LEU A N 1
ATOM 1423 C CA . LEU A 1 181 ? 13.258 -4.003 -15.061 1.00 81.19 181 LEU A CA 1
ATOM 1424 C C . LEU A 1 181 ? 14.660 -4.295 -14.515 1.00 81.19 181 LEU A C 1
ATOM 1426 O O . LEU A 1 181 ? 15.630 -3.750 -15.027 1.00 81.19 181 LEU A O 1
ATOM 1430 N N . ASN A 1 182 ? 14.777 -5.105 -13.461 1.00 82.19 182 ASN A N 1
ATOM 1431 C CA . ASN A 1 182 ? 16.065 -5.468 -12.874 1.00 82.19 182 ASN A CA 1
ATOM 1432 C C . ASN A 1 182 ? 16.710 -6.684 -13.561 1.00 82.19 182 ASN A C 1
ATOM 1434 O O . ASN A 1 182 ? 17.919 -6.868 -13.446 1.00 82.19 182 ASN A O 1
ATOM 1438 N N . SER A 1 183 ? 15.918 -7.536 -14.219 1.00 79.44 183 SER A N 1
ATOM 1439 C CA . SER A 1 183 ? 16.407 -8.698 -14.974 1.00 79.44 183 SER A CA 1
ATOM 1440 C C . SER A 1 183 ? 16.734 -8.406 -16.441 1.00 79.44 183 SER A C 1
ATOM 1442 O O . SER A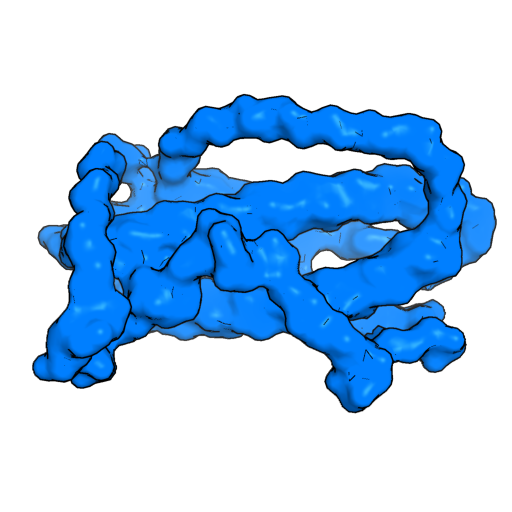 1 183 ? 17.300 -9.277 -17.098 1.00 79.44 183 SER A O 1
ATOM 1444 N N . SER A 1 184 ? 16.347 -7.229 -16.943 1.00 62.06 184 SER A N 1
ATOM 1445 C CA . SER A 1 184 ? 16.540 -6.777 -18.331 1.00 62.06 184 SER A CA 1
ATOM 1446 C C . SER A 1 184 ? 17.747 -5.852 -18.457 1.00 62.06 184 SER A C 1
ATOM 1448 O O . SER A 1 184 ? 18.495 -5.990 -19.450 1.00 62.06 184 SER A O 1
#

pLDDT: mean 79.93, std 16.97, range [37.0, 98.31]